Protein 9KFU (pdb70)

Structure (mmCIF, N/CA/C/O backbone):
data_9KFU
#
_entry.id   9KFU
#
_cell.length_a   71.610
_cell.length_b   71.610
_cell.length_c   153.760
_cell.angle_alpha   90.00
_cell.angle_beta   90.00
_cell.angle_gamma   90.00
#
_symmetry.space_group_name_H-M   'P 41 21 2'
#
loop_
_entity.id
_entity.type
_entity.pdbx_description
1 polymer 'Fibroblast growth factor receptor 3'
2 non-polymer (7~{S})-2-azanyl-7-(4-fluorophenyl)-6,7-dihydro-4~{H}-[1,3]thiazolo[4,5-b]pyridin-5-one
3 non-polymer 'SULFATE ION'
4 non-polymer 'COBALT (II) ION'
5 water water
#
loop_
_atom_site.group_PDB
_atom_site.id
_atom_site.type_symbol
_atom_site.label_atom_id
_atom_site.label_alt_id
_atom_site.label_comp_id
_atom_site.label_asym_id
_atom_site.label_entity_id
_atom_site.label_seq_id
_atom_site.pdbx_PDB_ins_code
_atom_site.Cartn_x
_atom_site.Cartn_y
_atom_site.Cartn_z
_atom_site.occupancy
_atom_site.B_iso_or_equiv
_atom_site.auth_seq_id
_atom_site.auth_comp_id
_atom_site.auth_asym_id
_atom_site.auth_atom_id
_atom_site.pdbx_PDB_model_num
ATOM 1 N N . GLY A 1 1 ? 20.237 -2.428 45.789 1.00 58.53 448 GLY A N 1
ATOM 2 C CA . GLY A 1 1 ? 18.998 -1.664 45.560 1.00 58.50 448 GLY A CA 1
ATOM 3 C C . GLY A 1 1 ? 18.787 -0.616 46.652 1.00 56.54 448 GLY A C 1
ATOM 4 O O . GLY A 1 1 ? 19.094 -0.847 47.820 1.00 57.04 448 GLY A O 1
ATOM 5 N N . PRO A 1 2 ? 18.300 0.598 46.318 1.00 49.52 449 PRO A N 1
ATOM 6 C CA . PRO A 1 2 ? 17.775 1.484 47.352 1.00 44.06 449 PRO A CA 1
ATOM 7 C C . PRO A 1 2 ? 16.562 0.841 48.016 1.00 35.29 449 PRO A C 1
ATOM 8 O O . PRO A 1 2 ? 15.824 0.112 47.358 1.00 34.10 449 PRO A O 1
ATOM 12 N N . THR A 1 3 ? 16.368 1.095 49.311 1.00 32.69 450 THR A N 1
ATOM 13 C CA . THR A 1 3 ? 15.212 0.550 50.001 1.00 30.17 450 THR A CA 1
ATOM 14 C C . THR A 1 3 ? 14.668 1.586 50.976 1.00 27.77 450 THR A C 1
ATOM 15 O O . THR A 1 3 ? 15.393 2.377 51.574 1.00 28.41 450 THR A O 1
ATOM 19 N N . LEU A 1 4 ? 13.352 1.568 51.131 1.00 23.54 451 LEU A N 1
ATOM 20 C CA . LEU A 1 4 ? 12.661 2.358 52.140 1.00 24.89 451 LEU A CA 1
ATOM 21 C C . LEU A 1 4 ? 12.893 1.787 53.539 1.00 23.08 451 LEU A C 1
ATOM 22 O O . LEU A 1 4 ? 12.735 2.509 54.504 1.00 24.80 451 LEU A O 1
ATOM 27 N N . ALA A 1 5 ? 13.316 0.536 53.619 1.00 24.42 452 ALA A N 1
ATOM 28 C CA . ALA A 1 5 ? 13.493 -0.105 54.915 1.00 29.31 452 ALA A CA 1
ATOM 29 C C . ALA A 1 5 ? 14.912 0.169 55.384 1.00 30.92 452 ALA A C 1
ATOM 30 O O . ALA A 1 5 ? 15.795 -0.673 55.237 1.00 31.59 452 ALA A O 1
ATOM 32 N N . ASN A 1 6 ? 15.088 1.406 55.828 1.00 32.58 453 ASN A N 1
ATOM 33 C CA . ASN A 1 6 ? 16.310 1.866 56.448 1.00 41.15 453 ASN A CA 1
ATOM 34 C C . ASN A 1 6 ? 15.893 2.677 57.677 1.00 45.54 453 ASN A C 1
ATOM 35 O O . ASN A 1 6 ? 14.795 3.235 57.720 1.00 36.60 453 ASN A O 1
ATOM 40 N N . VAL A 1 7 ? 16.762 2.722 58.688 1.00 45.12 454 VAL A N 1
ATOM 41 C CA . VAL A 1 7 ? 16.491 3.555 59.849 1.00 51.87 454 VAL A CA 1
ATOM 42 C C . VAL A 1 7 ? 17.547 4.652 59.953 1.00 59.01 454 VAL A C 1
ATOM 43 O O . VAL A 1 7 ? 17.512 5.460 60.873 1.00 56.53 454 VAL A O 1
ATOM 47 N N . SER A 1 8 ? 18.490 4.680 59.008 1.00 62.27 455 SER A N 1
ATOM 48 C CA . SER A 1 8 ? 19.439 5.777 58.920 1.00 64.40 455 SER A CA 1
ATOM 49 C C . SER A 1 8 ? 18.940 6.743 57.853 1.00 66.93 455 SER A C 1
ATOM 50 O O . SER A 1 8 ? 18.123 7.613 58.143 1.00 76.10 455 SER A O 1
ATOM 53 N N . GLU A 1 9 ? 19.383 6.544 56.609 1.00 70.77 456 GLU A N 1
ATOM 54 C CA . GLU A 1 9 ? 19.036 7.444 55.522 1.00 74.75 456 GLU A CA 1
ATOM 55 C C . GLU A 1 9 ? 18.888 6.638 54.230 1.00 73.85 456 GLU A C 1
ATOM 56 O O . GLU A 1 9 ? 19.287 5.478 54.156 1.00 67.59 456 GLU A O 1
ATOM 62 N N . LEU A 1 10 ? 18.205 7.247 53.258 1.00 74.12 457 LEU A N 1
ATOM 63 C CA . LEU A 1 10 ? 18.436 7.064 51.833 1.00 72.76 457 LEU A CA 1
ATOM 64 C C . LEU A 1 10 ? 19.766 6.359 51.551 1.00 73.22 457 LEU A C 1
ATOM 65 O O . LEU A 1 10 ? 20.806 6.744 52.083 1.00 75.81 457 LEU A O 1
ATOM 70 N N . GLU A 1 11 ? 19.746 5.372 50.648 1.00 69.34 458 GLU A N 1
ATOM 71 C CA . GLU A 1 11 ? 20.974 4.762 50.165 1.00 66.33 458 GLU A CA 1
ATOM 72 C C . GLU A 1 11 ? 21.029 4.933 48.648 1.00 59.48 458 GLU A C 1
ATOM 73 O O . GLU A 1 11 ? 20.868 3.966 47.904 1.00 57.75 458 GLU A O 1
ATOM 79 N N . LEU A 1 12 ? 21.217 6.190 48.213 1.00 49.57 459 LEU A N 1
ATOM 80 C CA . LEU A 1 12 ? 21.398 6.511 46.808 1.00 43.44 459 LEU A CA 1
ATOM 81 C C . LEU A 1 12 ? 22.769 7.150 46.642 1.00 41.18 459 LEU A C 1
ATOM 82 O O . LEU A 1 12 ? 23.083 8.113 47.340 1.00 34.30 459 LEU A O 1
ATOM 87 N N . PRO A 1 13 ? 23.612 6.627 45.727 1.00 42.52 460 PRO A N 1
ATOM 88 C CA . PRO A 1 13 ? 24.898 7.246 45.449 1.00 44.04 460 PRO A CA 1
ATOM 89 C C . PRO A 1 13 ? 24.729 8.705 45.068 1.00 39.77 460 PRO A C 1
ATOM 90 O O . PRO A 1 13 ? 23.785 9.046 44.372 1.00 36.29 460 PRO A O 1
ATOM 94 N N . ALA A 1 14 ? 25.649 9.556 45.529 1.00 40.53 461 ALA A N 1
ATOM 95 C CA . ALA A 1 14 ? 25.626 10.955 45.167 1.00 38.36 461 ALA A CA 1
ATOM 96 C C . ALA A 1 14 ? 25.853 11.058 43.661 1.00 36.75 461 ALA A C 1
ATOM 97 O O . ALA A 1 14 ? 26.490 10.189 43.078 1.00 32.34 461 ALA A O 1
ATOM 99 N N . ASP A 1 15 ? 25.235 12.062 43.032 1.00 28.73 462 ASP A N 1
ATOM 100 C CA . ASP A 1 15 ? 25.489 12.403 41.641 1.00 30.56 462 ASP A CA 1
ATOM 101 C C . ASP A 1 15 ? 25.421 13.916 41.517 1.00 30.84 462 ASP A C 1
ATOM 102 O O . ASP A 1 15 ? 24.385 14.503 41.187 1.00 27.23 462 ASP A O 1
ATOM 107 N N . PRO A 1 16 ? 26.527 14.608 41.888 1.00 33.61 463 PRO A N 1
ATOM 108 C CA . PRO A 1 16 ? 26.511 16.046 42.090 1.00 33.16 463 PRO A CA 1
ATOM 109 C C . PRO A 1 16 ? 26.012 16.854 40.904 1.00 28.15 463 PRO A C 1
ATOM 110 O O . PRO A 1 16 ? 25.333 17.871 41.054 1.00 30.73 463 PRO A O 1
ATOM 114 N N . LYS A 1 17 ? 26.307 16.366 39.708 1.00 27.68 464 LYS A N 1
ATOM 115 C CA . LYS A 1 17 ? 25.970 17.127 38.527 1.00 31.86 464 LYS A CA 1
ATOM 116 C C . LYS A 1 17 ? 24.458 17.185 38.297 1.00 26.62 464 LYS A C 1
ATOM 117 O O . LYS A 1 17 ? 24.010 18.129 37.658 1.00 26.85 464 LYS A O 1
ATOM 123 N N . TRP A 1 18 ? 23.679 16.242 38.873 1.00 25.78 465 TRP A N 1
ATOM 124 C CA . TRP A 1 18 ? 22.220 16.303 38.786 1.00 22.96 465 TRP A CA 1
ATOM 125 C C . TRP A 1 18 ? 21.520 16.810 40.052 1.00 24.01 465 TRP A C 1
ATOM 126 O O . TRP A 1 18 ? 20.339 17.160 40.010 1.00 23.28 465 TRP A O 1
ATOM 137 N N . GLU A 1 19 ? 22.245 16.981 41.163 1.00 23.07 466 GLU A N 1
ATOM 138 C CA . GLU A 1 19 ? 21.622 17.300 42.435 1.00 21.55 466 GLU A CA 1
ATOM 139 C C . GLU A 1 19 ? 21.202 18.766 42.514 1.00 22.94 466 GLU A C 1
ATOM 140 O O . GLU A 1 19 ? 21.948 19.678 42.142 1.00 24.80 466 GLU A O 1
ATOM 146 N N . LEU A 1 20 ? 20.004 18.997 43.022 1.00 22.18 467 LEU A N 1
ATOM 147 C CA . LEU A 1 20 ? 19.549 20.335 43.326 1.00 23.71 467 LEU A CA 1
ATOM 148 C C . LEU A 1 20 ? 19.351 20.399 44.837 1.00 23.32 467 LEU A C 1
ATOM 149 O O . LEU A 1 20 ? 18.728 19.513 45.429 1.00 21.88 467 LEU A O 1
ATOM 154 N N . SER A 1 21 ? 19.834 21.482 45.451 1.00 23.28 468 SER A N 1
ATOM 155 C CA . SER A 1 21 ? 19.644 21.604 46.886 1.00 25.06 468 SER A CA 1
ATOM 156 C C . SER A 1 21 ? 18.189 21.948 47.187 1.00 23.05 468 SER A C 1
ATOM 157 O O . SER A 1 21 ? 17.469 22.621 46.429 1.00 25.13 468 SER A O 1
ATOM 160 N N . ARG A 1 22 ? 17.705 21.490 48.348 1.00 25.19 469 ARG A N 1
ATOM 161 C CA . ARG A 1 22 ? 16.284 21.559 48.651 1.00 24.03 469 ARG A CA 1
ATOM 162 C C . ARG A 1 22 ? 15.750 22.973 48.810 1.00 23.79 469 ARG A C 1
ATOM 163 O O . ARG A 1 22 ? 14.575 23.209 48.527 1.00 24.02 469 ARG A O 1
ATOM 171 N N . ALA A 1 23 ? 16.583 23.938 49.244 1.00 25.76 470 ALA A N 1
ATOM 172 C CA . ALA A 1 23 ? 16.116 25.305 49.391 1.00 24.43 470 ALA A CA 1
ATOM 173 C C . ALA A 1 23 ? 15.804 25.922 48.030 1.00 21.59 470 ALA A C 1
ATOM 174 O O . ALA A 1 23 ? 15.056 26.886 47.964 1.00 21.87 470 ALA A O 1
ATOM 176 N N . ARG A 1 24 ? 16.373 25.363 46.959 1.00 20.63 471 ARG A N 1
ATOM 177 C CA . ARG A 1 24 ? 16.159 25.868 45.596 1.00 19.84 471 ARG A CA 1
ATOM 178 C C . ARG A 1 24 ? 14.919 25.233 44.935 1.00 23.81 471 ARG A C 1
ATOM 179 O O . ARG A 1 24 ? 14.706 25.438 43.745 1.00 22.78 471 ARG A O 1
ATOM 187 N N . LEU A 1 25 ? 14.083 24.528 45.703 1.00 22.79 472 LEU A N 1
ATOM 188 C CA . LEU A 1 25 ? 12.842 23.945 45.204 1.00 21.55 472 LEU A CA 1
ATOM 189 C C . LEU A 1 25 ? 11.707 24.246 46.166 1.00 24.30 472 LEU A C 1
ATOM 190 O O . LEU A 1 25 ? 11.810 23.983 47.362 1.00 27.17 472 LEU A O 1
ATOM 195 N N . THR A 1 26 ? 10.618 24.782 45.634 1.00 24.94 473 THR A N 1
ATOM 196 C CA . THR A 1 26 ? 9.397 25.012 46.378 1.00 24.98 473 THR A CA 1
ATOM 197 C C . THR A 1 26 ? 8.273 24.239 45.674 1.00 26.09 473 THR A C 1
ATOM 198 O O . THR A 1 26 ? 7.935 24.566 44.533 1.00 26.22 473 THR A O 1
ATOM 202 N N . LEU A 1 27 ? 7.731 23.247 46.381 1.00 25.39 474 LEU A N 1
ATOM 203 C CA . LEU A 1 27 ? 6.651 22.397 45.890 1.00 26.65 474 LEU A CA 1
ATOM 204 C C . LEU A 1 27 ? 5.355 23.199 45.824 1.00 33.40 474 LEU A C 1
ATOM 205 O O . LEU A 1 27 ? 5.094 24.068 46.658 1.00 30.20 474 LEU A O 1
ATOM 210 N N . GLY A 1 28 ? 4.548 22.892 44.805 1.00 30.05 475 GLY A N 1
ATOM 211 C CA . GLY A 1 28 ? 3.290 23.579 44.577 1.00 29.61 475 GLY A CA 1
ATOM 212 C C . GLY A 1 28 ? 2.138 22.596 44.398 1.00 30.41 475 GLY A C 1
ATOM 213 O O . GLY A 1 28 ? 2.059 21.588 45.095 1.00 31.43 475 GLY A O 1
ATOM 214 N N . LYS A 1 29 ? 1.242 22.887 43.449 1.00 31.89 476 LYS A N 1
ATOM 215 C CA . LYS A 1 29 ? -0.027 22.185 43.416 1.00 34.48 476 LYS A CA 1
ATOM 216 C C . LYS A 1 29 ? 0.170 20.809 42.777 1.00 32.72 476 LYS A C 1
ATOM 217 O O . LYS A 1 29 ? 0.946 20.667 41.824 1.00 27.05 476 LYS A O 1
ATOM 223 N N . PRO A 1 30 ? -0.520 19.776 43.315 1.00 34.65 477 PRO A N 1
ATOM 224 C CA . PRO A 1 30 ? -0.542 18.446 42.719 1.00 34.63 477 PRO A CA 1
ATOM 225 C C . PRO A 1 30 ? -1.024 18.447 41.270 1.00 33.86 477 PRO A C 1
ATOM 226 O O . PRO A 1 30 ? -1.903 19.204 40.891 1.00 31.57 477 PRO A O 1
ATOM 230 N N . LEU A 1 31 ? -0.402 17.618 40.450 1.00 29.12 478 LEU A N 1
ATOM 231 C CA . LEU A 1 31 ? -0.792 17.448 39.064 1.00 30.88 478 LEU A CA 1
ATOM 232 C C . LEU A 1 31 ? -1.500 16.111 38.849 1.00 33.97 478 LEU A C 1
ATOM 233 O O . LEU A 1 31 ? -2.233 15.977 37.880 1.00 37.70 478 LEU A O 1
ATOM 238 N N . GLY A 1 32 ? -1.316 15.134 39.733 1.00 33.92 479 GLY A N 1
ATOM 239 C CA . GLY A 1 32 ? -1.922 13.820 39.531 1.00 37.06 479 GLY A CA 1
ATOM 240 C C . GLY A 1 32 ? -0.962 12.697 39.923 1.00 36.41 479 GLY A C 1
ATOM 241 O O . GLY A 1 32 ? 0.163 12.956 40.365 1.00 28.55 479 GLY A O 1
ATOM 242 N N . GLU A 1 33 ? -1.445 11.455 39.853 1.00 35.86 480 GLU A N 1
ATOM 243 C CA . GLU A 1 33 ? -0.630 10.311 40.230 1.00 38.35 480 GLU A CA 1
ATOM 244 C C . GLU A 1 33 ? -0.624 9.318 39.077 1.00 35.84 480 GLU A C 1
ATOM 245 O O . GLU A 1 33 ? -1.537 9.300 38.245 1.00 34.06 480 GLU A O 1
ATOM 251 N N . GLY A 1 34 ? 0.485 8.584 38.991 1.00 33.93 481 GLY A N 1
ATOM 252 C CA . GLY A 1 34 ? 0.645 7.458 38.093 1.00 36.07 481 GLY A CA 1
ATOM 253 C C . GLY A 1 34 ? 0.876 6.176 38.883 1.00 36.37 481 GLY A C 1
ATOM 254 O O . GLY A 1 34 ? 0.656 6.130 40.106 1.00 32.05 481 GLY A O 1
ATOM 255 N N . ALA A 1 35 ? 1.374 5.172 38.160 1.00 33.61 482 ALA A N 1
ATOM 256 C CA . ALA A 1 35 ? 1.530 3.814 38.660 1.00 40.13 482 ALA A CA 1
ATOM 257 C C . ALA A 1 35 ? 2.499 3.749 39.840 1.00 37.54 482 ALA A C 1
ATOM 258 O O . ALA A 1 35 ? 2.260 3.003 40.791 1.00 38.52 482 ALA A O 1
ATOM 260 N N . PHE A 1 36 ? 3.627 4.473 39.763 1.00 28.85 483 PHE A N 1
ATOM 261 C CA . PHE A 1 36 ? 4.637 4.297 40.791 1.00 27.21 483 PHE A CA 1
ATOM 262 C C . PHE A 1 36 ? 5.048 5.628 41.417 1.00 24.92 483 PHE A C 1
ATOM 263 O O . PHE A 1 36 ? 6.008 5.632 42.165 1.00 26.14 483 PHE A O 1
ATOM 271 N N . GLY A 1 37 ? 4.271 6.711 41.205 1.00 25.77 484 GLY A N 1
ATOM 272 C CA . GLY A 1 37 ? 4.624 8.018 41.726 1.00 25.01 484 GLY A CA 1
ATOM 273 C C . GLY A 1 37 ? 3.510 9.031 41.510 1.00 25.71 484 GLY A C 1
ATOM 274 O O . GLY A 1 37 ? 2.531 8.748 40.835 1.00 29.43 484 GLY A O 1
ATOM 275 N N . GLN A 1 38 ? 3.653 10.187 42.160 1.00 23.06 485 GLN A N 1
ATOM 276 C CA . GLN A 1 38 ? 2.766 11.314 42.006 1.00 24.04 485 GLN A CA 1
ATOM 277 C C . GLN A 1 38 ? 3.599 12.465 41.439 1.00 25.86 485 GLN A C 1
ATOM 278 O O . GLN A 1 38 ? 4.826 12.473 41.561 1.00 23.67 485 GLN A O 1
ATOM 284 N N . VAL A 1 39 ? 2.919 13.416 40.811 1.00 23.06 486 VAL A N 1
ATOM 285 C CA . VAL A 1 39 ? 3.586 14.540 40.197 1.00 22.80 486 VAL A CA 1
ATOM 286 C C . VAL A 1 39 ? 2.984 15.814 40.771 1.00 23.50 486 VAL A C 1
ATOM 287 O O . VAL A 1 39 ? 1.757 15.952 40.850 1.00 24.26 486 VAL A O 1
ATOM 291 N N . VAL A 1 40 ? 3.863 16.762 41.125 1.00 23.08 487 VAL A N 1
ATOM 292 C CA . VAL A 1 40 ? 3.450 18.053 41.641 1.00 25.47 487 VAL A CA 1
ATOM 293 C C . VAL A 1 40 ? 4.163 19.156 40.862 1.00 24.43 487 VAL A C 1
ATOM 294 O O . VAL A 1 40 ? 5.305 19.016 40.436 1.00 24.16 487 VAL A O 1
ATOM 298 N N . MET A 1 41 ? 3.472 20.270 40.630 1.00 24.33 488 MET A N 1
ATOM 299 C CA . MET A 1 41 ? 4.142 21.443 40.109 1.00 24.63 488 MET A CA 1
ATOM 300 C C . MET A 1 41 ? 5.088 21.978 41.184 1.00 21.96 488 MET A C 1
ATOM 301 O O . MET A 1 41 ? 4.835 21.819 42.372 1.00 23.67 488 MET A O 1
ATOM 306 N N . ALA A 1 42 ? 6.170 22.617 40.747 1.00 21.95 489 ALA A N 1
ATOM 307 C CA . ALA A 1 42 ? 7.111 23.246 41.681 1.00 23.22 489 ALA A CA 1
ATOM 308 C C . ALA A 1 42 ? 7.832 24.370 40.966 1.00 26.39 489 ALA A C 1
ATOM 309 O O . ALA A 1 42 ? 7.867 24.423 39.746 1.00 24.70 489 ALA A O 1
ATOM 311 N N . GLU A 1 43 ? 8.482 25.221 41.748 1.00 24.84 490 GLU A N 1
ATOM 312 C CA . GLU A 1 43 ? 9.411 26.196 41.213 1.00 25.99 490 GLU A CA 1
ATOM 313 C C . GLU A 1 43 ? 10.816 25.834 41.666 1.00 24.84 490 GLU A C 1
ATOM 314 O O . GLU A 1 43 ? 11.022 25.587 42.852 1.00 22.31 490 GLU A O 1
ATOM 320 N N . ALA A 1 44 ? 11.747 25.851 40.720 1.00 24.64 491 ALA A N 1
ATOM 321 C CA . ALA A 1 44 ? 13.142 25.518 40.943 1.00 25.29 491 ALA A CA 1
ATOM 322 C C . ALA A 1 44 ? 14.004 26.722 40.585 1.00 26.93 491 ALA A C 1
ATOM 323 O O . ALA A 1 44 ? 13.750 27.425 39.612 1.00 27.31 491 ALA A O 1
ATOM 325 N N . ILE A 1 45 ? 15.046 26.964 41.390 1.00 26.62 492 ILE A N 1
ATOM 326 C CA . ILE A 1 45 ? 15.926 28.098 41.171 1.00 26.64 492 ILE A CA 1
ATOM 327 C C . ILE A 1 45 ? 17.183 27.644 40.452 1.00 27.36 492 ILE A C 1
ATOM 328 O O . ILE A 1 45 ? 17.884 26.766 40.920 1.00 25.77 492 ILE A O 1
ATOM 333 N N . GLY A 1 46 ? 17.493 28.323 39.336 1.00 36.14 493 GLY A N 1
ATOM 334 C CA . GLY A 1 46 ? 18.797 28.255 38.688 1.00 42.54 493 GLY A CA 1
ATOM 335 C C . GLY A 1 4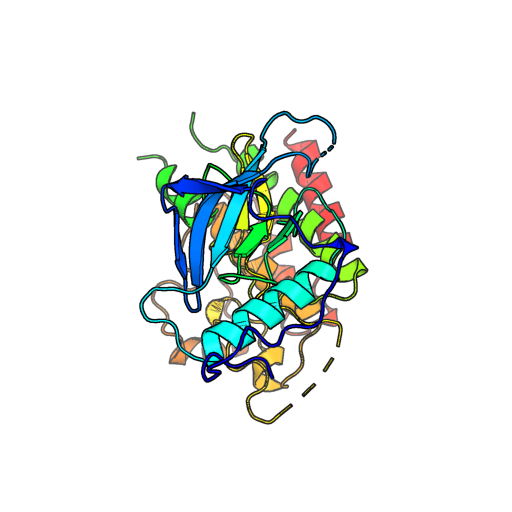6 ? 19.056 26.907 38.020 1.00 53.32 493 GLY A C 1
ATOM 336 O O . GLY A 1 46 ? 20.101 26.304 38.237 1.00 57.59 493 GLY A O 1
ATOM 337 N N . ILE A 1 47 ? 18.105 26.411 37.224 1.00 57.31 494 ILE A N 1
ATOM 338 C CA . ILE A 1 47 ? 18.243 25.062 36.694 1.00 65.78 494 ILE A CA 1
ATOM 339 C C . ILE A 1 47 ? 17.804 25.041 35.228 1.00 68.96 494 ILE A C 1
ATOM 340 O O . ILE A 1 47 ? 17.396 24.002 34.714 1.00 80.09 494 ILE A O 1
ATOM 345 N N . ASP A 1 48 ? 17.948 26.186 34.541 1.00 75.94 495 ASP A N 1
ATOM 346 C CA . ASP A 1 48 ? 17.589 26.299 33.133 1.00 76.22 495 ASP A CA 1
ATOM 347 C C . ASP A 1 48 ? 18.207 27.565 32.510 1.00 81.87 495 ASP A C 1
ATOM 348 O O . ASP A 1 48 ? 19.353 27.912 32.866 1.00 76.61 495 ASP A O 1
ATOM 353 N N . ARG A 1 51 ? 20.051 30.287 33.094 1.00 76.69 498 ARG A N 1
ATOM 354 C CA . ARG A 1 51 ? 20.873 30.469 34.324 1.00 78.96 498 ARG A CA 1
ATOM 355 C C . ARG A 1 51 ? 20.699 31.904 34.813 1.00 81.32 498 ARG A C 1
ATOM 356 O O . ARG A 1 51 ? 21.491 32.794 34.494 1.00 69.59 498 ARG A O 1
ATOM 358 N N . ALA A 1 52 ? 19.613 32.087 35.571 1.00 79.86 499 ALA A N 1
ATOM 359 C CA . ALA A 1 52 ? 19.309 33.311 36.285 1.00 73.01 499 ALA A CA 1
ATOM 360 C C . ALA A 1 52 ? 18.355 32.945 37.420 1.00 74.81 499 ALA A C 1
ATOM 361 O O . ALA A 1 52 ? 17.424 32.174 37.204 1.00 83.46 499 ALA A O 1
ATOM 363 N N . ALA A 1 53 ? 18.580 33.524 38.610 1.00 67.02 500 ALA A N 1
ATOM 364 C CA . ALA A 1 53 ? 17.898 33.160 39.847 1.00 61.58 500 ALA A CA 1
ATOM 365 C C . ALA A 1 53 ? 16.371 33.259 39.751 1.00 63.90 500 ALA A C 1
ATOM 366 O O . ALA A 1 53 ? 15.675 33.136 40.773 1.00 46.44 500 ALA A O 1
ATOM 368 N N . LYS A 1 54 ? 15.856 33.528 38.543 1.00 60.49 501 LYS A N 1
ATOM 369 C CA . LYS A 1 54 ? 14.425 33.530 38.290 1.00 63.20 501 LYS A CA 1
ATOM 370 C C . LYS A 1 54 ? 13.910 32.104 38.451 1.00 55.56 501 LYS A C 1
ATOM 371 O O . LYS A 1 54 ? 14.467 31.183 37.856 1.00 55.64 501 LYS A O 1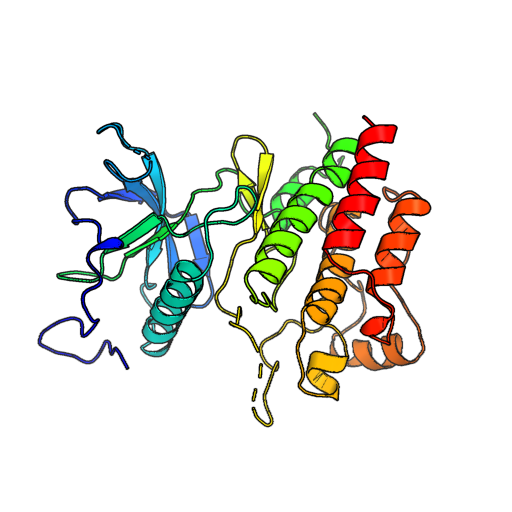
ATOM 377 N N . PRO A 1 55 ? 12.835 31.871 39.237 1.00 48.27 502 PRO A N 1
ATOM 378 C CA . PRO A 1 55 ? 12.326 30.522 39.405 1.00 45.87 502 PRO A CA 1
ATOM 379 C C . PRO A 1 55 ? 11.651 30.033 38.129 1.00 49.38 502 PRO A C 1
ATOM 380 O O . PRO A 1 55 ? 10.963 30.813 37.465 1.00 44.30 502 PRO A O 1
ATOM 384 N N . VAL A 1 56 ? 11.897 28.759 37.794 1.00 42.85 503 VAL A N 1
ATOM 385 C CA . VAL A 1 56 ? 11.294 28.118 36.632 1.00 36.73 503 VAL A CA 1
ATOM 386 C C . VAL A 1 56 ? 10.278 27.093 37.135 1.00 33.76 503 VAL A C 1
ATOM 387 O O . VAL A 1 56 ? 10.561 26.364 38.087 1.00 27.52 503 VAL A O 1
ATOM 391 N N . THR A 1 57 ? 9.090 27.044 36.508 1.00 28.87 504 THR A N 1
ATOM 392 C CA . THR A 1 57 ? 8.122 26.023 36.855 1.00 29.78 504 THR A CA 1
ATOM 393 C C . THR A 1 57 ? 8.592 24.690 36.266 1.00 26.76 504 THR A C 1
ATOM 394 O O . THR A 1 57 ? 8.921 24.586 35.062 1.00 26.81 504 THR A O 1
ATOM 398 N N . VAL A 1 58 ? 8.600 23.673 37.137 1.00 24.20 505 VAL A N 1
ATOM 399 C CA . VAL A 1 58 ? 8.990 22.315 36.776 1.00 22.12 505 VAL A CA 1
ATOM 400 C C . VAL A 1 58 ? 7.907 21.357 37.262 1.00 21.40 505 VAL A C 1
ATOM 401 O O . VAL A 1 58 ? 7.029 21.763 38.024 1.00 23.78 505 VAL A O 1
ATOM 405 N N . ALA A 1 59 ? 8.023 20.082 36.846 1.00 19.95 506 ALA A N 1
ATOM 406 C CA . ALA A 1 59 ? 7.213 18.994 37.367 1.00 20.06 506 ALA A CA 1
ATOM 407 C C . ALA A 1 59 ? 8.099 18.130 38.273 1.00 17.60 506 ALA A C 1
ATOM 408 O O . ALA A 1 59 ? 9.219 17.794 37.912 1.00 21.47 506 ALA A O 1
ATOM 410 N N . VAL A 1 60 ? 7.602 17.784 39.448 1.00 19.45 507 VAL A N 1
ATOM 411 C CA . VAL A 1 60 ? 8.358 16.967 40.378 1.00 20.61 507 VAL A CA 1
ATOM 412 C C . VAL A 1 60 ? 7.659 15.636 40.507 1.00 19.53 507 VAL A C 1
ATOM 413 O O . VAL A 1 60 ? 6.501 15.602 40.918 1.00 22.25 507 VAL A O 1
ATOM 417 N N . LYS A 1 61 ? 8.377 14.559 40.166 1.00 20.61 508 LYS A N 1
ATOM 418 C CA . LYS A 1 61 ? 7.876 13.231 40.443 1.00 21.92 508 LYS A CA 1
ATOM 419 C C . LYS A 1 61 ? 8.455 12.759 41.769 1.00 20.86 508 LYS A C 1
ATOM 420 O O . LYS A 1 61 ? 9.650 12.930 42.024 1.00 19.42 508 LYS A O 1
ATOM 426 N N . MET A 1 62 ? 7.589 12.184 42.592 1.00 18.79 509 MET A N 1
ATOM 427 C CA . MET A 1 62 ? 7.961 11.735 43.923 1.00 18.87 509 MET A CA 1
ATOM 428 C C . MET A 1 62 ? 7.120 10.506 44.257 1.00 19.99 509 MET A C 1
ATOM 429 O O . MET A 1 62 ? 6.198 10.218 43.515 1.00 20.89 509 MET A O 1
ATOM 434 N N . LEU A 1 63 ? 7.450 9.806 45.347 1.00 17.89 510 LEU A N 1
ATOM 435 C CA . LEU A 1 63 ? 6.659 8.652 45.761 1.00 19.43 510 LEU A CA 1
ATOM 436 C C . LEU A 1 63 ? 5.284 9.099 46.250 1.00 21.10 510 LEU A C 1
ATOM 437 O O . LEU A 1 63 ? 5.117 10.218 46.734 1.00 20.71 510 LEU A O 1
ATOM 442 N N . LYS A 1 64 ? 4.287 8.210 46.076 1.00 22.41 511 LYS A N 1
ATOM 443 C CA . LYS A 1 64 ? 2.928 8.415 46.551 1.00 21.96 511 LYS A CA 1
ATOM 444 C C . LYS A 1 64 ? 2.847 8.114 48.041 1.00 21.45 511 LYS A C 1
ATOM 445 O O . LYS A 1 64 ? 3.721 7.461 48.614 1.00 20.67 511 LYS A O 1
ATOM 451 N N . ASP A 1 65 ? 1.731 8.527 48.635 1.00 23.28 512 ASP A N 1
ATOM 452 C CA . ASP A 1 65 ? 1.473 8.212 50.031 1.00 25.91 512 ASP A CA 1
ATOM 453 C C . ASP A 1 65 ? 1.371 6.699 50.233 1.00 25.45 512 ASP A C 1
ATOM 454 O O . ASP A 1 65 ? 1.781 6.226 51.289 1.00 23.98 512 ASP A O 1
ATOM 459 N N . ASP A 1 66 ? 0.857 5.960 49.240 1.00 20.42 513 ASP A N 1
ATOM 460 C CA . ASP A 1 66 ? 0.725 4.513 49.311 1.00 21.34 513 ASP A CA 1
ATOM 461 C C . ASP A 1 66 ? 1.879 3.852 48.534 1.00 19.56 513 ASP A C 1
ATOM 462 O O . ASP A 1 66 ? 1.756 2.736 48.037 1.00 17.99 513 ASP A O 1
ATOM 467 N N . ALA A 1 67 ? 3.051 4.502 48.510 1.00 18.10 514 ALA A N 1
ATOM 468 C CA . ALA A 1 67 ? 4.214 3.898 47.860 1.00 16.80 514 ALA A CA 1
ATOM 469 C C . ALA A 1 67 ? 4.617 2.537 48.435 1.00 18.01 514 ALA A C 1
ATOM 470 O O . ALA A 1 67 ? 4.577 2.296 49.653 1.00 18.68 514 ALA A O 1
ATOM 472 N N . THR A 1 68 ? 5.206 1.736 47.547 1.00 18.10 515 THR A N 1
ATOM 473 C CA . THR A 1 68 ? 5.827 0.457 47.809 1.00 19.30 515 THR A CA 1
ATOM 474 C C . THR A 1 68 ? 7.332 0.613 47.674 1.00 18.72 515 THR A C 1
ATOM 475 O O . THR A 1 68 ? 7.836 1.582 47.094 1.00 19.00 515 THR A O 1
ATOM 479 N N . ASP A 1 69 ? 8.064 -0.403 48.137 1.00 21.75 516 ASP A N 1
ATOM 480 C CA . ASP A 1 69 ? 9.502 -0.387 47.975 1.00 20.54 516 ASP A CA 1
ATOM 481 C C . ASP A 1 69 ? 9.894 -0.470 46.490 1.00 20.00 516 ASP A C 1
ATOM 482 O O . ASP A 1 69 ? 10.838 0.193 46.058 1.00 20.19 516 ASP A O 1
ATOM 487 N N . LYS A 1 70 ? 9.126 -1.223 45.707 1.00 18.71 517 LYS A N 1
ATOM 488 C CA . LYS A 1 70 ? 9.356 -1.339 44.282 1.00 19.74 517 LYS A CA 1
ATOM 489 C C . LYS A 1 70 ? 9.166 0.008 43.592 1.00 20.25 517 LYS A C 1
ATOM 490 O O . LYS A 1 70 ? 9.861 0.301 42.604 1.00 20.95 517 LYS A O 1
ATOM 496 N N . ASP A 1 71 ? 8.206 0.821 44.063 1.00 18.84 518 ASP A N 1
ATOM 497 C CA . ASP A 1 71 ? 8.000 2.131 43.479 1.00 18.56 518 ASP A CA 1
ATOM 498 C C . ASP A 1 71 ? 9.274 2.972 43.605 1.00 18.82 518 ASP A C 1
ATOM 499 O O . ASP A 1 71 ? 9.601 3.741 42.718 1.00 17.91 518 ASP A O 1
ATOM 504 N N . LEU A 1 72 ? 10.001 2.892 44.734 1.00 17.72 519 LEU A N 1
ATOM 505 C CA . LEU A 1 72 ? 11.296 3.558 44.870 1.00 17.37 519 LEU A CA 1
ATOM 506 C C . LEU A 1 72 ? 12.296 3.129 43.811 1.00 19.04 519 LEU A C 1
ATOM 507 O O . LEU A 1 72 ? 12.908 3.965 43.155 1.00 19.68 519 LEU A O 1
ATOM 512 N N . SER A 1 73 ? 12.451 1.819 43.656 1.00 20.82 520 SER A N 1
ATOM 513 C CA . SER A 1 73 ? 13.334 1.232 42.666 1.00 21.58 520 SER A CA 1
ATOM 514 C C . SER A 1 73 ? 12.929 1.732 41.290 1.00 20.14 520 SER A C 1
ATOM 515 O O . SER A 1 73 ? 13.793 2.085 40.484 1.00 19.30 520 SER A O 1
ATOM 518 N N . ASP A 1 74 ? 11.620 1.747 41.042 1.00 19.29 521 ASP A N 1
ATOM 519 C CA . ASP A 1 74 ? 11.137 2.128 39.716 1.00 19.80 521 ASP A CA 1
ATOM 520 C C . ASP A 1 74 ? 11.433 3.598 39.418 1.00 18.12 521 ASP A C 1
ATOM 521 O O . ASP A 1 74 ? 11.754 3.939 38.268 1.00 17.49 521 ASP A O 1
ATOM 526 N N . LEU A 1 75 ? 11.203 4.470 40.401 1.00 16.69 522 LEU A N 1
ATOM 527 C CA . LEU A 1 75 ? 11.415 5.893 40.221 1.00 17.54 522 LEU A CA 1
ATOM 528 C C . LEU A 1 75 ? 12.897 6.187 40.014 1.00 17.48 522 LEU A C 1
ATOM 529 O O . LEU A 1 75 ? 13.251 6.967 39.149 1.00 18.99 522 LEU A O 1
ATOM 534 N N . VAL A 1 76 ? 13.775 5.565 40.811 1.00 18.63 523 VAL A N 1
ATOM 535 C CA . VAL A 1 76 ? 15.222 5.686 40.615 1.00 18.53 523 VAL A CA 1
ATOM 536 C C . VAL A 1 76 ? 15.635 5.225 39.215 1.00 18.34 523 VAL A C 1
ATOM 537 O O . VAL A 1 76 ? 16.381 5.943 38.541 1.00 18.21 523 VAL A O 1
ATOM 541 N N . SER A 1 77 ? 15.119 4.076 38.777 1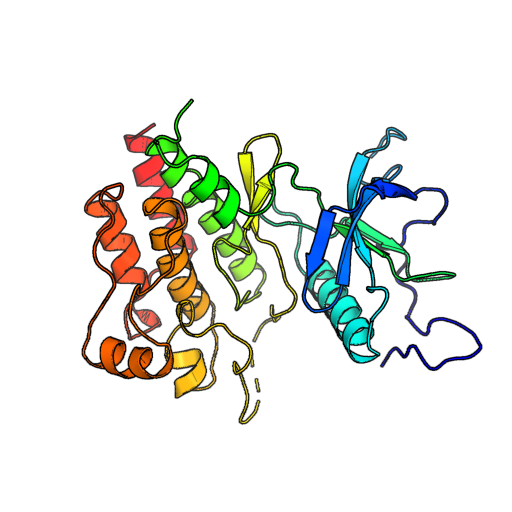.00 19.34 524 SER A N 1
ATOM 542 C CA . SER A 1 77 ? 15.443 3.548 37.447 1.00 20.89 524 SER A CA 1
ATOM 543 C C . SER A 1 77 ? 15.002 4.495 36.326 1.00 19.54 524 SER A C 1
ATOM 544 O O . SER A 1 77 ? 15.741 4.725 35.360 1.00 17.86 524 SER A O 1
ATOM 547 N N . GLU A 1 78 ? 13.826 5.117 36.480 1.00 17.61 525 GLU A N 1
ATOM 548 C CA . GLU A 1 78 ? 13.319 6.073 35.519 1.00 18.10 525 GLU A CA 1
ATOM 549 C C . GLU A 1 78 ? 14.252 7.278 35.446 1.00 18.63 525 GLU A C 1
ATOM 550 O O . GLU A 1 78 ? 14.620 7.744 34.380 1.00 18.14 525 GLU A O 1
ATOM 556 N N . MET A 1 79 ? 14.602 7.795 36.613 1.00 17.51 526 MET A N 1
ATOM 557 C CA . MET A 1 79 ? 15.559 8.888 36.695 1.00 17.83 526 MET A CA 1
ATOM 558 C C . MET A 1 79 ? 16.877 8.537 35.992 1.00 18.98 526 MET A C 1
ATOM 559 O O . MET A 1 79 ? 17.378 9.319 35.173 1.00 20.41 526 MET A O 1
ATOM 564 N N . GLU A 1 80 ? 17.415 7.340 36.252 1.00 19.36 527 GLU A N 1
ATOM 565 C CA . GLU A 1 80 ? 18.690 6.944 35.660 1.00 21.08 527 GLU A CA 1
ATOM 566 C C . GLU A 1 80 ? 18.584 6.821 34.136 1.00 21.78 527 GLU A C 1
ATOM 567 O O . GLU A 1 80 ? 19.509 7.191 33.431 1.00 21.71 527 GLU A O 1
ATOM 573 N N . MET A 1 81 ? 17.439 6.390 33.626 1.00 20.60 528 MET A N 1
ATOM 574 C CA . MET A 1 81 ? 17.247 6.334 32.181 1.00 20.66 528 MET A CA 1
ATOM 575 C C . MET A 1 81 ? 17.270 7.752 31.614 1.00 19.56 528 MET A C 1
ATOM 576 O O . MET A 1 81 ? 17.872 8.009 30.574 1.00 20.18 528 MET A O 1
ATOM 581 N N . MET A 1 82 ? 16.553 8.672 32.259 1.00 18.41 529 MET A N 1
ATOM 582 C CA . MET A 1 82 ? 16.419 10.019 31.766 1.00 17.52 529 MET A CA 1
ATOM 583 C C . MET A 1 82 ? 17.774 10.734 31.824 1.00 19.71 529 MET A C 1
ATOM 584 O O . MET A 1 82 ? 18.031 11.570 30.973 1.00 20.78 529 MET A O 1
ATOM 589 N N . LYS A 1 83 ? 18.652 10.354 32.755 1.00 19.98 530 LYS A N 1
ATOM 590 C CA . LYS A 1 83 ? 19.980 10.973 32.767 1.00 23.05 530 LYS A CA 1
ATOM 591 C C . LYS A 1 83 ? 20.724 10.676 31.469 1.00 23.10 530 LYS A C 1
ATOM 592 O O . LYS A 1 83 ? 21.612 11.450 31.075 1.00 26.72 530 LYS A O 1
ATOM 598 N N . MET A 1 84 ? 20.424 9.529 30.865 1.00 24.54 531 MET A N 1
ATOM 599 C CA . MET A 1 84 ? 21.157 9.025 29.709 1.00 27.81 531 MET A CA 1
ATOM 600 C C . MET A 1 84 ? 20.610 9.586 28.401 1.00 29.56 531 MET A C 1
ATOM 601 O O . MET A 1 84 ? 21.259 9.418 27.380 1.00 30.74 531 MET A O 1
ATOM 606 N N . ILE A 1 85 ? 19.451 10.250 28.436 1.00 27.46 532 ILE A N 1
ATOM 607 C CA . ILE A 1 85 ? 18.824 10.850 27.261 1.00 32.34 532 ILE A CA 1
ATOM 608 C C . ILE A 1 85 ? 19.136 12.343 27.184 1.00 34.45 532 ILE A C 1
ATOM 609 O O . ILE A 1 85 ? 18.736 13.150 28.027 1.00 32.91 532 ILE A O 1
ATOM 614 N N . GLY A 1 86 ? 19.785 12.762 26.110 1.00 29.52 533 GLY A N 1
ATOM 615 C CA . GLY A 1 86 ? 20.203 14.149 26.047 1.00 28.65 533 GLY A CA 1
ATOM 616 C C . GLY A 1 86 ? 19.015 15.064 25.782 1.00 30.24 533 GLY A C 1
ATOM 617 O O . GLY A 1 86 ? 17.897 14.610 25.504 1.00 32.33 533 GLY A O 1
ATOM 618 N N . LYS A 1 87 ? 19.294 16.354 25.841 1.00 29.32 534 LYS A N 1
ATOM 619 C CA . LYS A 1 87 ? 18.285 17.386 25.695 1.00 32.56 534 LYS A CA 1
ATOM 620 C C . LYS A 1 87 ? 17.721 17.392 24.272 1.00 28.60 534 LYS A C 1
ATOM 621 O O . LYS A 1 87 ? 18.449 17.240 23.300 1.00 26.83 534 LYS A O 1
ATOM 627 N N . HIS A 1 88 ? 16.387 17.455 24.187 1.00 24.82 535 HIS A N 1
ATOM 628 C CA . HIS A 1 88 ? 15.714 17.562 22.903 1.00 24.31 535 HIS A CA 1
ATOM 629 C C . HIS A 1 88 ? 14.362 18.200 23.162 1.00 23.75 535 HIS A C 1
ATOM 630 O O . HIS A 1 88 ? 13.691 17.869 24.142 1.00 22.09 535 HIS A O 1
ATOM 637 N N . LYS A 1 89 ? 13.982 19.102 22.265 1.00 22.99 536 LYS A N 1
ATOM 638 C CA . LYS A 1 89 ? 12.788 19.900 22.466 1.00 23.85 536 LYS A CA 1
ATOM 639 C C . LYS A 1 89 ? 11.524 19.030 22.547 1.00 20.31 536 LYS A C 1
ATOM 640 O O . LYS A 1 89 ? 10.519 19.477 23.105 1.00 22.88 536 LYS A O 1
ATOM 646 N N . ASN A 1 90 ? 11.540 17.873 21.881 1.00 20.64 537 ASN A N 1
ATOM 647 C CA . ASN A 1 90 ? 10.347 17.023 21.814 1.00 18.79 537 ASN A CA 1
ATOM 648 C C . ASN A 1 90 ? 10.441 15.817 22.729 1.00 19.75 537 ASN A C 1
ATOM 649 O O . ASN A 1 90 ? 9.741 14.823 22.540 1.00 19.26 537 ASN A O 1
ATOM 654 N N . ILE A 1 91 ? 11.223 15.959 23.816 1.00 19.99 538 ILE A N 1
ATOM 655 C CA . ILE A 1 91 ? 11.296 15.009 24.888 1.00 20.69 538 ILE A CA 1
ATOM 656 C C . ILE A 1 91 ? 11.162 15.774 26.196 1.00 20.28 538 ILE A C 1
ATOM 657 O O . ILE A 1 91 ? 11.751 16.835 26.331 1.00 22.22 538 ILE A O 1
ATOM 662 N N . ILE A 1 92 ? 10.441 15.188 27.152 1.00 17.77 539 ILE A N 1
ATOM 663 C CA . ILE A 1 92 ? 10.452 15.643 28.547 1.00 17.92 539 ILE A CA 1
ATOM 664 C C . ILE A 1 92 ? 11.807 15.262 29.120 1.00 18.47 539 ILE A C 1
ATOM 665 O O . ILE A 1 92 ? 12.090 14.079 29.261 1.00 20.86 539 ILE A O 1
ATOM 670 N N . ASN A 1 93 ? 12.629 16.267 29.451 1.00 19.90 540 ASN A N 1
ATOM 671 C CA . ASN A 1 93 ? 13.976 15.979 29.912 1.00 20.15 540 ASN A CA 1
ATOM 672 C C . ASN A 1 93 ? 14.055 16.151 31.426 1.00 20.06 540 ASN A C 1
ATOM 673 O O . ASN A 1 93 ? 13.320 16.937 32.003 1.00 21.44 540 ASN A O 1
ATOM 678 N N . LEU A 1 94 ? 14.965 15.379 32.001 1.00 19.52 541 LEU A N 1
ATOM 679 C CA . LEU A 1 94 ? 15.394 15.527 33.373 1.00 18.09 541 LEU A CA 1
ATOM 680 C C . LEU A 1 94 ? 16.063 16.883 33.562 1.00 18.87 541 LEU A C 1
ATOM 681 O O . LEU A 1 94 ? 16.904 17.274 32.782 1.00 21.55 541 LEU A O 1
ATOM 686 N N . LEU A 1 95 ? 15.778 17.533 34.683 1.00 19.66 542 LEU A N 1
ATOM 687 C CA . LEU A 1 95 ? 16.335 18.845 34.995 1.00 20.00 542 LEU A CA 1
ATOM 688 C C . LEU A 1 95 ? 17.192 18.768 36.257 1.00 23.05 542 LEU A C 1
ATOM 689 O O . LEU A 1 95 ? 18.082 19.601 36.478 1.00 26.43 542 LEU A O 1
ATOM 694 N N . GLY A 1 96 ? 16.922 17.785 37.099 1.00 20.41 543 GLY A N 1
ATOM 695 C CA . GLY A 1 96 ? 17.638 17.672 38.367 1.00 21.12 543 GLY A CA 1
ATOM 696 C C . GLY A 1 96 ? 16.952 16.687 39.286 1.00 21.97 543 GLY A C 1
ATOM 697 O O . GLY A 1 96 ? 15.938 16.095 38.937 1.00 18.67 543 GLY A O 1
ATOM 698 N N . ALA A 1 97 ? 17.476 16.560 40.508 1.00 20.02 544 ALA A N 1
ATOM 699 C CA . ALA A 1 97 ? 16.959 15.601 41.444 1.00 19.16 544 ALA A CA 1
ATOM 700 C C . ALA A 1 97 ? 17.379 16.024 42.845 1.00 21.55 544 ALA A C 1
ATOM 701 O O . ALA A 1 97 ? 18.436 16.635 42.987 1.00 19.78 544 ALA A O 1
ATOM 703 N N . CYS A 1 98 ? 16.523 15.718 43.818 1.00 21.73 545 CYS A N 1
ATOM 704 C CA . CYS A 1 98 ? 16.879 15.849 45.222 1.00 22.72 545 CYS A CA 1
ATOM 705 C C . CYS A 1 98 ? 16.922 14.433 45.759 1.00 23.31 545 CYS A C 1
ATOM 706 O O . CYS A 1 98 ? 15.874 13.788 45.872 1.00 21.66 545 CYS A O 1
ATOM 709 N N . THR A 1 99 ? 18.139 13.910 46.005 1.00 22.38 546 THR A N 1
ATOM 710 C CA . THR A 1 99 ? 18.297 12.498 46.302 1.00 23.45 546 THR A CA 1
ATOM 711 C C . THR A 1 99 ? 18.916 12.282 47.670 1.00 30.25 546 THR A C 1
ATOM 712 O O . THR A 1 99 ? 18.925 11.147 48.124 1.00 30.33 546 THR A O 1
ATOM 716 N N . GLN A 1 100 ? 19.502 13.332 48.246 1.00 29.22 547 GLN A N 1
ATOM 717 C CA . GLN A 1 100 ? 20.211 13.244 49.520 1.00 36.44 547 GLN A CA 1
ATOM 718 C C . GLN A 1 100 ? 19.387 14.044 50.517 1.00 34.56 547 GLN A C 1
ATOM 719 O O . GLN A 1 100 ? 18.768 15.029 50.128 1.00 37.90 547 GLN A O 1
ATOM 725 N N . GLY A 1 101 ? 19.354 13.600 51.782 1.00 41.38 548 GLY A N 1
ATOM 726 C CA . GLY A 1 101 ? 18.920 14.440 52.890 1.00 37.61 548 GLY A CA 1
ATOM 727 C C . GLY A 1 101 ? 17.423 14.729 52.932 1.00 40.75 548 GLY A C 1
ATOM 728 O O . GLY A 1 101 ? 17.036 15.788 53.440 1.00 39.20 548 GLY A O 1
ATOM 729 N N . GLY A 1 102 ? 16.591 13.822 52.378 1.00 36.13 549 GLY A N 1
ATOM 730 C CA . GLY A 1 102 ? 15.153 14.036 52.352 1.00 32.30 549 GLY A CA 1
ATOM 731 C C . GLY A 1 102 ? 14.438 13.098 51.360 1.00 27.33 549 GLY A C 1
ATOM 732 O O . GLY A 1 102 ? 15.033 12.181 50.827 1.00 29.59 549 GLY A O 1
ATOM 733 N N . PRO A 1 103 ? 13.143 13.305 51.107 1.00 26.37 550 PRO A N 1
ATOM 734 C CA . PRO A 1 103 ? 12.397 12.536 50.102 1.00 25.30 550 PRO A CA 1
ATOM 735 C C . PRO A 1 103 ? 12.983 12.680 48.701 1.00 22.13 550 PRO A C 1
ATOM 736 O O . PRO A 1 103 ? 13.569 13.720 48.341 1.00 20.81 550 PRO A O 1
ATOM 740 N N . LEU A 1 104 ? 12.835 11.615 47.924 1.00 21.10 551 LEU A N 1
ATOM 741 C CA . LEU A 1 104 ? 13.310 11.601 46.542 1.00 20.81 551 LEU A CA 1
ATOM 742 C C . LEU A 1 104 ? 12.395 12.471 45.685 1.00 21.98 551 LEU A C 1
ATOM 743 O O . LEU A 1 104 ? 11.200 12.202 45.564 1.00 20.72 551 LEU A O 1
ATOM 748 N N . TYR A 1 105 ? 12.979 13.490 45.055 1.00 21.09 552 TYR A N 1
ATOM 749 C CA . TYR A 1 105 ? 12.282 14.336 44.090 1.00 21.47 552 TYR A CA 1
ATOM 750 C C . TYR A 1 105 ? 13.013 14.294 42.749 1.00 22.42 552 TYR A C 1
ATOM 751 O O . TYR A 1 105 ? 14.219 14.495 42.712 1.00 20.61 552 TYR A O 1
ATOM 760 N N . VAL A 1 106 ? 12.294 13.934 41.670 1.00 19.72 553 VAL A N 1
ATOM 761 C CA . VAL A 1 106 ? 12.856 13.905 40.329 1.00 19.57 553 VAL A CA 1
ATOM 762 C C . VAL A 1 106 ? 12.247 15.064 39.555 1.00 20.08 553 VAL A C 1
ATOM 763 O O . VAL A 1 106 ? 11.033 15.090 39.345 1.00 18.87 553 VAL A O 1
ATOM 767 N N . LEU A 1 107 ? 13.075 16.038 39.146 1.00 18.03 554 LEU A N 1
ATOM 768 C CA . LEU A 1 107 ? 12.594 17.254 38.525 1.00 19.14 554 LEU A CA 1
ATOM 769 C C . LEU A 1 107 ? 12.670 17.086 36.998 1.00 18.38 554 LEU A C 1
ATOM 770 O O . LEU A 1 107 ? 13.742 16.810 36.470 1.00 19.90 554 LEU A O 1
ATOM 775 N N . VAL A 1 108 ? 11.537 17.276 36.329 1.00 18.11 555 VAL A N 1
ATOM 776 C CA . VAL A 1 108 ? 11.447 17.133 34.874 1.00 18.88 555 VAL A CA 1
ATOM 777 C C . VAL A 1 108 ? 10.761 18.375 34.307 1.00 18.48 555 VAL A C 1
ATOM 778 O O . VAL A 1 108 ? 10.081 19.143 34.989 1.00 19.50 555 VAL A O 1
ATOM 782 N N . GLU A 1 109 ? 10.893 18.565 32.992 1.00 19.21 556 GLU A N 1
ATOM 783 C CA . GLU A 1 109 ? 10.208 19.653 32.337 1.00 19.70 556 GLU A CA 1
ATOM 784 C C . GLU A 1 109 ? 8.703 19.540 32.529 1.00 21.20 556 GLU A C 1
ATOM 785 O O . GLU A 1 109 ? 8.140 18.448 32.458 1.00 21.87 556 GLU A O 1
ATOM 791 N N . TYR A 1 110 ? 8.078 20.707 32.700 1.00 20.78 557 TYR A N 1
ATOM 792 C CA . TYR A 1 110 ? 6.661 20.871 32.910 1.00 22.18 557 TYR A CA 1
ATOM 793 C C . TYR A 1 110 ? 5.969 21.123 31.576 1.00 21.65 557 TYR A C 1
ATOM 794 O O . TYR A 1 110 ? 6.472 21.895 30.772 1.00 21.77 557 TYR A O 1
ATOM 803 N N . ALA A 1 111 ? 4.801 20.500 31.423 1.00 21.28 558 ALA A N 1
ATOM 804 C CA . ALA A 1 111 ? 3.960 20.627 30.239 1.00 25.14 558 ALA A CA 1
ATOM 805 C C . ALA A 1 111 ? 2.560 20.993 30.719 1.00 22.03 558 ALA A C 1
ATOM 806 O O . ALA A 1 111 ? 1.800 20.154 31.195 1.00 24.57 558 ALA A O 1
ATOM 808 N N . ALA A 1 112 ? 2.228 22.277 30.559 1.00 23.32 559 ALA A N 1
ATOM 809 C CA . ALA A 1 112 ? 1.055 22.888 31.178 1.00 25.37 559 ALA A CA 1
ATOM 810 C C . ALA A 1 112 ? -0.267 22.322 30.653 1.00 26.90 559 ALA A C 1
ATOM 811 O O . ALA A 1 112 ? -1.258 22.330 31.372 1.00 24.93 559 ALA A O 1
ATOM 813 N N . LYS A 1 113 ? -0.310 21.799 29.413 1.00 26.04 560 LYS A N 1
ATOM 814 C CA . LYS A 1 113 ? -1.595 21.357 28.869 1.00 24.53 560 LYS A CA 1
ATOM 815 C C . LYS A 1 113 ? -1.839 19.851 29.028 1.00 24.17 560 LYS A C 1
ATOM 816 O O . LYS A 1 113 ? -2.827 19.326 28.513 1.00 25.70 560 LYS A O 1
ATOM 822 N N . GLY A 1 114 ? -0.970 19.151 29.759 1.00 23.24 561 GLY A N 1
ATOM 823 C CA . GLY A 1 114 ? -1.164 17.732 30.053 1.00 22.53 561 GLY A CA 1
ATOM 824 C C . GLY A 1 114 ? -0.911 16.816 28.856 1.00 19.97 561 GLY A C 1
ATOM 825 O O . GLY A 1 114 ? -0.289 17.218 27.855 1.00 22.92 561 GLY A O 1
ATOM 826 N N . ASN A 1 115 ? -1.465 15.602 28.961 1.00 18.90 562 ASN A N 1
ATOM 827 C CA . ASN A 1 115 ? -1.181 14.566 27.973 1.00 19.99 562 ASN A CA 1
ATOM 828 C C . ASN A 1 115 ? -1.974 14.848 26.693 1.00 19.85 562 ASN A C 1
ATOM 829 O O . ASN A 1 115 ? -3.091 15.388 26.735 1.00 20.51 562 ASN A O 1
ATOM 834 N N . LEU A 1 116 ? -1.387 14.411 25.572 1.00 19.66 563 LEU A N 1
ATOM 835 C CA . LEU A 1 116 ? -1.946 14.602 24.240 1.00 18.89 563 LEU A CA 1
ATOM 836 C C . LEU A 1 116 ? -3.321 13.952 24.081 1.00 18.94 563 LEU A C 1
ATOM 837 O O . LEU A 1 116 ? -4.213 14.511 23.417 1.00 20.47 563 LEU A O 1
ATOM 842 N N . ARG A 1 117 ? -3.486 12.748 24.595 1.00 17.89 564 ARG A N 1
ATOM 843 C CA . ARG A 1 117 ? -4.770 12.073 24.470 1.00 19.63 564 ARG A CA 1
ATOM 844 C C . ARG A 1 117 ? -5.921 12.937 25.005 1.00 22.79 564 ARG A C 1
ATOM 845 O O . ARG A 1 117 ? -6.865 13.204 24.265 1.00 23.05 564 ARG A O 1
ATOM 853 N N . GLU A 1 118 ? -5.828 13.421 26.259 1.00 22.35 565 GLU A N 1
ATOM 854 C CA . GLU A 1 118 ? -6.895 14.268 26.815 1.00 27.34 565 GLU A CA 1
ATOM 855 C C . GLU A 1 118 ? -6.999 15.628 26.109 1.00 23.31 565 GLU A C 1
ATOM 856 O O . GLU A 1 118 ? -8.097 16.166 25.965 1.00 28.36 565 GLU A O 1
ATOM 862 N N . PHE A 1 119 ? -5.876 16.200 25.691 1.00 23.81 566 PHE A N 1
ATOM 863 C CA . PHE A 1 119 ? -5.818 17.453 24.950 1.00 25.94 566 PHE A CA 1
ATOM 864 C C . PHE A 1 119 ? -6.660 17.327 23.677 1.00 27.50 566 PHE A C 1
ATOM 865 O O . PHE A 1 119 ? -7.464 18.203 23.352 1.00 25.58 566 PHE A O 1
ATOM 873 N N . LEU A 1 120 ? -6.476 16.221 22.960 1.00 23.61 567 LEU A N 1
ATOM 874 C CA . LEU A 1 120 ? -7.202 16.019 21.712 1.00 24.45 567 LEU A CA 1
ATOM 875 C C . LEU A 1 120 ? -8.675 15.796 21.976 1.00 25.62 567 LEU A C 1
ATOM 876 O O . LEU A 1 120 ? -9.518 16.347 21.260 1.00 27.99 567 LEU A O 1
ATOM 881 N N . ARG A 1 121 ? -8.982 14.942 22.947 1.00 25.08 568 ARG A N 1
ATOM 882 C CA . ARG A 1 121 ? -10.374 14.613 23.205 1.00 28.35 568 ARG A CA 1
ATOM 883 C C . ARG A 1 121 ? -11.146 15.868 23.628 1.00 31.63 568 ARG A C 1
ATOM 884 O O . ARG A 1 121 ? -12.289 16.055 23.217 1.00 33.64 568 ARG A O 1
ATOM 892 N N . ALA A 1 122 ? -10.499 16.741 24.406 1.00 29.36 569 ALA A N 1
ATOM 893 C CA . ALA A 1 122 ? -11.160 17.934 24.922 1.00 35.14 569 ALA A CA 1
ATOM 894 C C . ALA A 1 122 ? -11.467 18.904 23.782 1.00 38.85 569 ALA A C 1
ATOM 895 O O . ALA A 1 122 ? -12.290 19.798 23.950 1.00 33.22 569 ALA A O 1
ATOM 897 N N . ARG A 1 123 ? -10.791 18.751 22.634 1.00 35.82 570 ARG A N 1
ATOM 898 C CA . ARG A 1 123 ? -10.952 19.681 21.531 1.00 34.21 570 ARG A CA 1
ATOM 899 C C . ARG A 1 123 ? -11.702 19.028 20.380 1.00 32.19 570 ARG A C 1
ATOM 900 O O . ARG A 1 123 ? -11.615 19.488 19.247 1.00 43.59 570 ARG A O 1
ATOM 908 N N . ARG A 1 124 ? -12.499 18.002 20.655 1.00 34.80 571 ARG A N 1
ATOM 909 C CA . ARG A 1 124 ? -13.325 17.420 19.609 1.00 38.36 571 ARG A CA 1
ATOM 910 C C . ARG A 1 124 ? -14.448 18.402 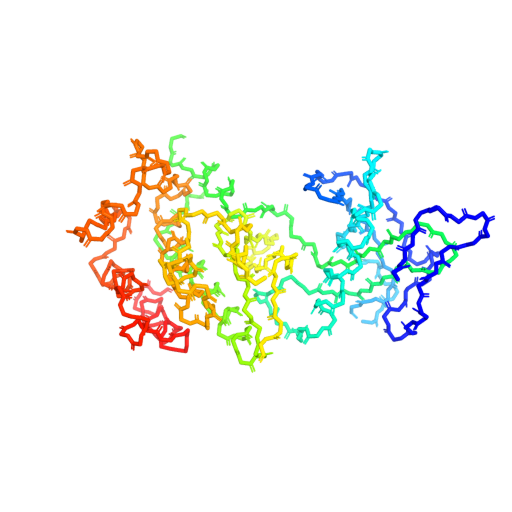19.263 1.00 44.29 571 ARG A C 1
ATOM 911 O O . ARG A 1 124 ? -15.000 18.993 20.183 1.00 46.68 571 ARG A O 1
ATOM 919 N N . PRO A 1 125 ? -14.808 18.597 17.961 1.00 50.18 572 PRO A N 1
ATOM 920 C CA . PRO A 1 125 ? -15.707 19.673 17.517 1.00 56.05 572 PRO A CA 1
ATOM 921 C C . PRO A 1 125 ? -16.915 20.014 18.397 1.00 64.51 572 PRO A C 1
ATOM 922 O O . PRO A 1 125 ? -17.134 21.197 18.684 1.00 62.21 572 PRO A O 1
ATOM 926 N N . PRO A 1 126 ? -17.771 19.047 18.817 1.00 70.61 573 PRO A N 1
ATOM 927 C CA . PRO A 1 126 ? -18.990 19.402 19.544 1.00 79.47 573 PRO A CA 1
ATOM 928 C C . PRO A 1 126 ? -18.754 19.675 21.029 1.00 79.79 573 PRO A C 1
ATOM 929 O O . PRO A 1 126 ? -18.004 18.909 21.679 1.00 84.37 573 PRO A O 1
ATOM 933 N N . GLN A 1 140 ? -10.704 28.105 19.142 1.00 71.82 587 GLN A N 1
ATOM 934 C CA . GLN A 1 140 ? -10.144 27.695 17.821 1.00 76.25 587 GLN A CA 1
ATOM 935 C C . GLN A 1 140 ? -10.047 26.169 17.760 1.00 69.38 587 GLN A C 1
ATOM 936 O O . GLN A 1 140 ? -9.376 25.544 18.581 1.00 63.64 587 GLN A O 1
ATOM 942 N N . GLN A 1 141 ? -10.718 25.568 16.771 1.00 56.70 588 GLN A N 1
ATOM 943 C CA . GLN A 1 141 ? -10.713 24.120 16.634 1.00 52.82 588 GLN A CA 1
ATOM 944 C C . GLN A 1 141 ? -9.283 23.667 16.325 1.00 39.14 588 GLN A C 1
ATOM 945 O O . GLN A 1 141 ? -8.432 24.466 15.951 1.00 37.83 588 GLN A O 1
ATOM 951 N N . LEU A 1 142 ? -9.012 22.382 16.537 1.00 38.71 589 LEU A N 1
ATOM 952 C CA . LEU A 1 142 ? -7.801 21.792 16.005 1.00 33.27 589 LEU A CA 1
ATOM 953 C C . LEU A 1 142 ? -7.962 21.631 14.496 1.00 28.42 589 LEU A C 1
ATOM 954 O O . LEU A 1 142 ? -8.93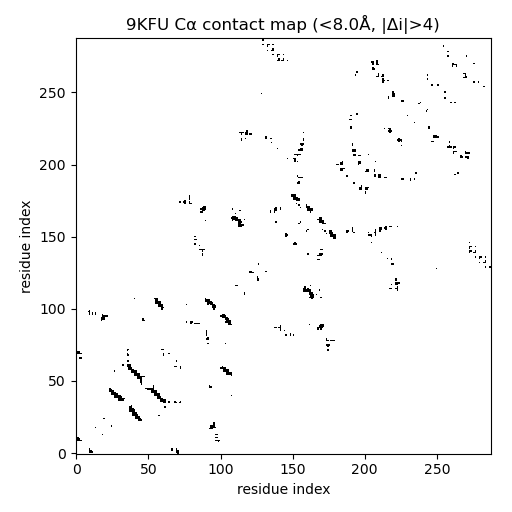6 21.048 14.029 1.00 34.84 589 LEU A O 1
ATOM 959 N N . THR A 1 143 ? -6.979 22.106 13.751 1.00 26.81 590 THR A N 1
ATOM 960 C CA . THR A 1 143 ? -6.985 21.903 12.311 1.00 25.23 590 THR A CA 1
ATOM 961 C C . THR A 1 143 ? -6.153 20.678 11.940 1.00 25.21 590 THR A C 1
ATOM 962 O O . THR A 1 143 ? -5.323 20.182 12.718 1.00 21.27 590 THR A O 1
ATOM 966 N N . PHE A 1 144 ? -6.339 20.263 10.687 1.00 23.71 591 PHE A N 1
ATOM 967 C CA . PHE A 1 144 ? -5.481 19.306 10.030 1.00 23.06 591 PHE A CA 1
ATOM 968 C C . PHE A 1 144 ? -3.999 19.629 10.229 1.00 21.63 591 PHE A C 1
ATOM 969 O O . PHE A 1 144 ? -3.200 18.739 10.556 1.00 21.73 591 PHE A O 1
ATOM 977 N N . LYS A 1 145 ? -3.614 20.888 9.999 1.00 21.01 592 LYS A N 1
ATOM 978 C CA . LYS A 1 145 ? -2.227 21.277 10.097 1.00 22.02 592 LYS A CA 1
ATOM 979 C C . LYS A 1 145 ? -1.714 21.064 11.524 1.00 20.96 592 LYS A C 1
ATOM 980 O O . LYS A 1 145 ? -0.564 20.634 11.684 1.00 23.03 592 LYS A O 1
ATOM 986 N N . ASP A 1 146 ? -2.570 21.351 12.500 1.00 20.81 593 ASP A N 1
ATOM 987 C CA . ASP A 1 146 ? -2.214 21.135 13.897 1.00 22.28 593 ASP A CA 1
ATOM 988 C C . ASP A 1 146 ? -1.929 19.657 14.169 1.00 20.64 593 ASP A C 1
ATOM 989 O O . ASP A 1 146 ? -1.004 19.316 14.906 1.00 21.55 593 ASP A O 1
ATOM 994 N N . LEU A 1 147 ? -2.776 18.791 13.633 1.00 19.44 594 LEU A N 1
ATOM 995 C CA . LEU A 1 147 ? -2.600 17.342 13.761 1.00 19.71 594 LEU A CA 1
ATOM 996 C C . LEU A 1 147 ? -1.294 16.878 13.129 1.00 20.00 594 LEU A C 1
ATOM 997 O O . LEU A 1 147 ? -0.552 16.091 13.722 1.00 18.32 594 LEU A O 1
ATOM 1002 N N . VAL A 1 148 ? -1.020 17.276 11.881 1.00 18.01 595 VAL A N 1
ATOM 1003 C CA . VAL A 1 148 ? 0.221 16.878 11.249 1.00 19.65 595 VAL A CA 1
ATOM 1004 C C . VAL A 1 148 ? 1.421 17.394 12.060 1.00 19.50 595 VAL A C 1
ATOM 1005 O O . VAL A 1 148 ? 2.434 16.690 12.153 1.00 20.04 595 VAL A O 1
ATOM 1009 N N . SER A 1 149 ? 1.316 18.618 12.591 1.00 21.09 596 SER A N 1
ATOM 1010 C CA . SER A 1 149 ? 2.385 19.230 13.369 1.00 22.58 596 SER A CA 1
ATOM 1011 C C . SER A 1 149 ? 2.683 18.394 14.613 1.00 21.48 596 SER A C 1
ATOM 1012 O O . SER A 1 149 ? 3.839 18.131 14.932 1.00 20.79 596 SER A O 1
ATOM 1015 N N . CYS A 1 150 ? 1.621 17.941 15.277 1.00 19.79 597 CYS A N 1
ATOM 1016 C CA A CYS A 1 150 ? 1.741 17.061 16.432 0.50 20.63 597 CYS A CA 1
ATOM 1017 C CA B CYS A 1 150 ? 1.763 17.082 16.427 0.50 19.64 597 CYS A CA 1
ATOM 1018 C C . CYS A 1 150 ? 2.507 15.796 16.045 1.00 20.53 597 CYS A C 1
ATOM 1019 O O . CYS A 1 150 ? 3.446 15.402 16.726 1.00 19.93 597 CYS A O 1
ATOM 1024 N N . ALA A 1 151 ? 2.108 15.146 14.944 1.00 16.46 598 ALA A N 1
ATOM 1025 C CA . ALA A 1 151 ? 2.749 13.917 14.493 1.00 18.15 598 ALA A CA 1
ATOM 1026 C C . ALA A 1 151 ? 4.224 14.138 14.164 1.00 17.46 598 ALA A C 1
ATOM 1027 O O . ALA A 1 151 ? 5.068 13.332 14.522 1.00 17.47 598 ALA A O 1
ATOM 1029 N N . TYR A 1 152 ? 4.526 15.194 13.416 1.00 16.85 599 TYR A N 1
ATOM 1030 C CA . TYR A 1 152 ? 5.889 15.551 13.066 1.00 18.94 599 TYR A CA 1
ATOM 1031 C C . TYR A 1 152 ? 6.754 15.720 14.319 1.00 17.75 599 TYR A C 1
ATOM 1032 O O . TYR A 1 152 ? 7.844 15.159 14.368 1.00 18.59 599 TYR A O 1
ATOM 1041 N N . GLN A 1 153 ? 6.266 16.466 15.299 1.00 17.87 600 GLN A N 1
ATOM 1042 C CA . GLN A 1 153 ? 7.044 16.743 16.511 1.00 19.21 600 GLN A CA 1
ATOM 1043 C C . GLN A 1 153 ? 7.358 15.455 17.272 1.00 19.09 600 GLN A C 1
ATOM 1044 O O . GLN A 1 153 ? 8.492 15.231 17.705 1.00 18.17 600 GLN A O 1
ATOM 1050 N N . VAL A 1 154 ? 6.375 14.550 17.361 1.00 19.47 601 VAL A N 1
ATOM 1051 C CA . VAL A 1 154 ? 6.620 13.272 18.023 1.00 18.87 601 VAL A CA 1
ATOM 1052 C C . VAL A 1 154 ? 7.625 12.470 17.226 1.00 18.29 601 VAL A C 1
ATOM 1053 O O . VAL A 1 154 ? 8.570 11.883 17.772 1.00 17.27 601 VAL A O 1
ATOM 1057 N N . ALA A 1 155 ? 7.485 12.438 15.884 1.00 16.49 602 ALA A N 1
ATOM 1058 C CA . ALA A 1 155 ? 8.477 11.745 15.077 1.00 17.59 602 ALA A CA 1
ATOM 1059 C C . ALA A 1 155 ? 9.896 12.265 15.299 1.00 17.32 602 ALA A C 1
ATOM 1060 O O . ALA A 1 155 ? 10.835 11.475 15.339 1.00 18.41 602 ALA A O 1
ATOM 1062 N N . ARG A 1 156 ? 10.055 13.582 15.414 1.00 16.81 603 ARG A N 1
ATOM 1063 C CA . ARG A 1 156 ? 11.353 14.182 15.610 1.00 18.55 603 ARG A CA 1
ATOM 1064 C C . ARG A 1 156 ? 11.924 13.759 16.971 1.00 19.40 603 ARG A C 1
ATOM 1065 O O . ARG A 1 156 ? 13.097 13.415 17.070 1.00 20.34 603 ARG A O 1
ATOM 1073 N N . GLY A 1 157 ? 11.069 13.745 17.987 1.00 18.77 604 GLY A N 1
ATOM 1074 C CA . GLY A 1 157 ? 11.457 13.234 19.302 1.00 18.04 604 GLY A CA 1
ATOM 1075 C C . GLY A 1 157 ? 11.941 11.790 19.245 1.00 18.34 604 GLY A C 1
ATOM 1076 O O . GLY A 1 157 ? 12.960 11.440 19.844 1.00 19.46 604 GLY A O 1
ATOM 1077 N N . MET A 1 158 ? 11.203 10.927 18.542 1.00 17.43 605 MET A N 1
ATOM 1078 C CA . MET A 1 158 ? 11.522 9.501 18.426 1.00 18.19 605 MET A CA 1
ATOM 1079 C C . MET A 1 158 ? 12.781 9.272 17.593 1.00 20.34 605 MET A C 1
ATOM 1080 O O . MET A 1 158 ? 13.569 8.367 17.873 1.00 18.88 605 MET A O 1
ATOM 1085 N N . GLU A 1 159 ? 12.947 10.053 16.516 1.00 20.24 606 GLU A N 1
ATOM 1086 C CA . GLU A 1 159 ? 14.185 10.018 15.753 1.00 21.51 606 GLU A CA 1
ATOM 1087 C C . GLU A 1 159 ? 15.391 10.300 16.661 1.00 19.25 606 GLU A C 1
ATOM 1088 O O . GLU A 1 159 ? 16.391 9.597 16.590 1.00 20.69 606 GLU A O 1
ATOM 1094 N N . TYR A 1 160 ? 15.266 11.304 17.515 1.00 19.05 607 TYR A N 1
ATOM 1095 C CA . TYR A 1 160 ? 16.308 11.628 18.478 1.00 20.31 607 TYR A CA 1
ATOM 1096 C C . TYR A 1 160 ? 16.529 10.458 19.441 1.00 22.50 607 TYR A C 1
ATOM 1097 O O . TYR A 1 160 ? 17.673 10.010 19.637 1.00 21.42 607 TYR A O 1
ATOM 1106 N N . LEU A 1 161 ? 15.450 9.915 20.016 1.00 21.90 608 LEU A N 1
ATOM 1107 C CA . LEU A 1 161 ? 15.578 8.795 20.934 1.00 22.93 608 LEU A CA 1
ATOM 1108 C C . LEU A 1 161 ? 16.303 7.646 20.267 1.00 22.65 608 LEU A C 1
ATOM 1109 O O . LEU A 1 161 ? 17.230 7.066 20.840 1.00 24.13 608 LEU A O 1
ATOM 1114 N N . ALA A 1 162 ? 15.900 7.319 19.042 1.00 21.51 609 ALA A N 1
ATOM 1115 C CA . ALA A 1 162 ? 16.525 6.195 18.368 1.00 23.03 609 ALA A CA 1
ATOM 1116 C C . ALA A 1 162 ? 18.019 6.469 18.183 1.00 24.03 609 ALA A C 1
ATOM 1117 O O . ALA A 1 162 ? 18.801 5.548 18.328 1.00 27.49 609 ALA A O 1
ATOM 1119 N N . SER A 1 163 ? 18.400 7.705 17.862 1.00 25.44 610 SER A N 1
ATOM 1120 C CA . SER A 1 163 ? 19.800 8.059 17.629 1.00 27.86 610 SER A CA 1
ATOM 1121 C C . SER A 1 163 ? 20.611 7.946 18.927 1.00 33.25 610 SER A C 1
ATOM 1122 O O . SER A 1 163 ? 21.831 7.785 18.888 1.00 27.74 610 SER A O 1
ATOM 1125 N N . GLN A 1 164 ? 19.920 8.026 20.075 1.00 28.95 611 GLN A N 1
ATOM 1126 C CA . GLN A 1 164 ? 20.539 7.871 21.385 1.00 29.49 611 GLN A CA 1
ATOM 1127 C C . GLN A 1 164 ? 20.483 6.421 21.857 1.00 27.98 611 GLN A C 1
ATOM 1128 O O . GLN A 1 164 ? 20.759 6.156 23.021 1.00 32.11 611 GLN A O 1
ATOM 1134 N N . LYS A 1 165 ? 20.150 5.496 20.956 1.00 25.35 612 LYS A N 1
ATOM 1135 C CA . LYS A 1 165 ? 20.077 4.067 21.212 1.00 30.70 612 LYS A CA 1
ATOM 1136 C C . LYS A 1 165 ? 19.076 3.741 22.326 1.00 31.71 612 LYS A C 1
ATOM 1137 O O . LYS A 1 165 ? 19.303 2.798 23.096 1.00 29.97 612 LYS A O 1
ATOM 1143 N N . CYS A 1 166 ? 17.941 4.474 22.363 1.00 25.29 613 CYS A N 1
ATOM 1144 C CA . CYS A 1 166 ? 16.924 4.292 23.400 1.00 24.75 613 CYS A CA 1
ATOM 1145 C C . CYS A 1 166 ? 15.629 3.824 22.739 1.00 24.87 613 CYS A C 1
ATOM 1146 O O . CYS A 1 166 ? 15.217 4.424 21.743 1.00 21.85 613 CYS A O 1
ATOM 1149 N N . ILE A 1 167 ? 15.078 2.717 23.243 1.00 20.26 614 ILE A N 1
ATOM 1150 C CA . ILE A 1 167 ? 13.750 2.241 22.862 1.00 21.73 614 ILE A CA 1
ATOM 1151 C C . ILE A 1 167 ? 12.791 2.652 23.967 1.00 20.06 614 ILE A C 1
ATOM 1152 O O . ILE A 1 167 ? 13.061 2.457 25.152 1.00 19.82 614 ILE A O 1
ATOM 1157 N N . HIS A 1 168 ? 11.728 3.345 23.575 1.00 17.27 615 HIS A N 1
ATOM 1158 C CA . HIS A 1 168 ? 10.752 3.812 24.534 1.00 17.70 615 HIS A CA 1
ATOM 1159 C C . HIS A 1 168 ? 9.904 2.671 25.057 1.00 15.85 615 HIS A C 1
ATOM 1160 O O . HIS A 1 168 ? 9.666 2.612 26.262 1.00 16.53 615 HIS A O 1
ATOM 1167 N N . ARG A 1 169 ? 9.329 1.873 24.150 1.00 16.88 616 ARG A N 1
ATOM 1168 C CA . ARG A 1 169 ? 8.481 0.722 24.448 1.00 16.85 616 ARG A CA 1
ATOM 1169 C C . ARG A 1 169 ? 7.038 1.024 24.885 1.00 16.83 616 ARG A C 1
ATOM 1170 O O . ARG A 1 169 ? 6.218 0.099 24.882 1.00 19.77 616 ARG A O 1
ATOM 1178 N N . ASP A 1 170 ? 6.675 2.279 25.163 1.00 15.76 617 ASP A N 1
ATOM 1179 C CA . ASP A 1 170 ? 5.336 2.613 25.617 1.00 16.74 617 ASP A CA 1
ATOM 1180 C C . ASP A 1 170 ? 4.858 3.912 24.979 1.00 16.90 617 ASP A C 1
ATOM 1181 O O . ASP A 1 170 ? 4.226 4.763 25.601 1.00 17.85 617 ASP A O 1
ATOM 1186 N N . LEU A 1 171 ? 5.141 4.067 23.687 1.00 15.35 618 LEU A N 1
ATOM 1187 C CA . LEU A 1 171 ? 4.661 5.250 22.981 1.00 16.54 618 LEU A CA 1
ATOM 1188 C C . LEU A 1 171 ? 3.156 5.151 22.729 1.00 16.37 618 LEU A C 1
ATOM 1189 O O . LEU A 1 171 ? 2.652 4.105 22.284 1.00 17.85 618 LEU A O 1
ATOM 1194 N N . ALA A 1 172 ? 2.468 6.243 23.046 1.00 15.02 619 ALA A N 1
ATOM 1195 C CA . ALA A 1 172 ? 1.012 6.343 23.009 1.00 16.66 619 ALA A CA 1
ATOM 1196 C C . ALA A 1 172 ? 0.667 7.786 23.296 1.00 16.50 619 ALA A C 1
ATOM 1197 O O . ALA A 1 172 ? 1.449 8.493 23.914 1.00 16.21 619 ALA A O 1
ATOM 1199 N N . ALA A 1 173 ? -0.535 8.220 22.884 1.00 15.21 620 ALA A N 1
ATOM 1200 C CA . ALA A 1 173 ? -0.933 9.586 23.094 1.00 15.87 620 ALA A CA 1
ATOM 1201 C C . ALA A 1 173 ? -0.929 9.939 24.576 1.00 17.08 620 ALA A C 1
ATOM 1202 O O . ALA A 1 173 ? -0.622 11.090 24.895 1.00 18.48 620 ALA A O 1
ATOM 1204 N N . ARG A 1 174 ? -1.245 8.961 25.425 1.00 17.48 621 ARG A N 1
ATOM 1205 C CA . ARG A 1 174 ? -1.233 9.222 26.865 1.00 18.48 621 ARG A CA 1
ATOM 1206 C C . ARG A 1 174 ? 0.164 9.580 27.386 1.00 19.39 621 ARG A C 1
ATOM 1207 O O . ARG A 1 174 ? 0.281 10.131 28.510 1.00 19.02 621 ARG A O 1
ATOM 1215 N N . ASN A 1 175 ? 1.208 9.180 26.641 1.00 16.95 622 ASN A N 1
ATOM 1216 C CA . ASN A 1 175 ? 2.598 9.376 27.028 1.00 17.58 622 ASN A CA 1
ATOM 1217 C C . ASN A 1 175 ? 3.310 10.464 26.241 1.00 18.54 622 ASN A C 1
ATOM 1218 O O . ASN A 1 175 ? 4.545 10.495 26.190 1.00 21.07 622 ASN A O 1
ATOM 1223 N N . VAL A 1 176 ? 2.547 11.343 25.606 1.00 18.14 623 VAL A N 1
ATOM 1224 C CA . VAL A 1 176 ? 3.067 12.563 25.020 1.00 17.82 623 VAL A CA 1
ATOM 1225 C C . VAL A 1 176 ? 2.423 13.723 25.765 1.00 17.76 623 VAL A C 1
ATOM 1226 O O . VAL A 1 176 ? 1.210 13.700 25.963 1.00 18.41 623 VAL A O 1
ATOM 1230 N N . LEU A 1 177 ? 3.220 14.707 26.209 1.00 18.38 624 LEU A N 1
ATOM 1231 C CA . LEU A 1 177 ? 2.679 15.867 26.884 1.00 18.97 624 LEU A CA 1
ATOM 1232 C C . LEU A 1 177 ? 2.743 17.090 25.991 1.00 18.69 624 LEU A C 1
ATOM 1233 O O . LEU A 1 177 ? 3.529 17.148 25.034 1.00 20.01 624 LEU A O 1
ATOM 1238 N N . VAL A 1 178 ? 1.878 18.054 26.329 1.00 19.76 625 VAL A N 1
ATOM 1239 C CA . VAL A 1 178 ? 1.727 19.265 25.544 1.00 19.25 625 VAL A CA 1
ATOM 1240 C C . VAL A 1 178 ? 2.046 20.483 26.409 1.00 21.02 625 VAL A C 1
ATOM 1241 O O . VAL A 1 178 ? 1.428 20.668 27.454 1.00 20.46 625 VAL A O 1
ATOM 1245 N N . THR A 1 179 ? 2.969 21.302 25.937 1.00 21.79 626 THR A N 1
ATOM 1246 C CA . THR A 1 179 ? 3.339 22.506 26.675 1.00 25.89 626 THR A CA 1
ATOM 1247 C C . THR A 1 179 ? 2.300 23.608 26.456 1.00 28.89 626 THR A C 1
ATOM 1248 O O . THR A 1 179 ? 1.432 23.525 25.587 1.00 25.69 626 THR A O 1
ATOM 1252 N N . GLU A 1 180 ? 2.473 24.685 27.232 1.00 29.46 627 GLU A N 1
ATOM 1253 C CA . GLU A 1 180 ? 1.696 25.906 27.097 1.00 31.84 627 GLU A CA 1
ATOM 1254 C C . GLU A 1 180 ? 1.742 26.399 25.652 1.00 30.67 627 GLU A C 1
ATOM 1255 O O . GLU A 1 180 ? 0.724 26.852 25.154 1.00 36.12 627 GLU A O 1
ATOM 1261 N N . ASP A 1 181 ? 2.895 26.271 24.973 1.00 29.22 628 ASP A N 1
ATOM 1262 C CA . ASP A 1 181 ? 3.042 26.731 23.605 1.00 32.65 628 ASP A CA 1
ATOM 1263 C C . ASP A 1 181 ? 2.804 25.610 22.584 1.00 29.88 628 ASP A C 1
ATOM 1264 O O . ASP A 1 181 ? 3.269 25.697 21.455 1.00 31.45 628 ASP A O 1
ATOM 1269 N N . ASN A 1 182 ? 2.040 24.581 22.968 1.00 30.28 629 ASN A N 1
ATOM 1270 C CA . ASN A 1 182 ? 1.703 23.448 22.121 1.00 28.64 629 ASN A CA 1
ATOM 1271 C C . ASN A 1 182 ? 2.910 22.716 21.547 1.00 26.56 629 ASN A C 1
ATOM 1272 O O . ASN A 1 182 ? 2.803 22.148 20.459 1.00 28.08 629 ASN A O 1
ATOM 1277 N N . VAL A 1 183 ? 4.014 22.623 22.295 1.00 25.11 630 VAL A N 1
ATOM 1278 C CA . VAL A 1 183 ? 5.100 21.742 21.919 1.00 22.68 630 VAL A CA 1
ATOM 1279 C C . VAL A 1 183 ? 4.809 20.337 22.450 1.00 22.59 630 VAL A C 1
ATOM 1280 O O . VAL A 1 183 ? 4.402 20.165 23.592 1.00 20.58 630 VAL A O 1
ATOM 1284 N N . MET A 1 184 ? 4.994 19.330 21.599 1.00 23.17 631 MET A N 1
ATOM 1285 C CA . MET A 1 184 ? 4.779 17.934 21.965 1.00 21.40 631 MET A CA 1
ATOM 1286 C C . MET A 1 184 ? 6.076 17.386 22.555 1.00 20.74 631 MET A C 1
ATOM 1287 O O . MET A 1 184 ? 7.138 17.584 21.961 1.00 21.07 631 MET A O 1
ATOM 1292 N N . LYS A 1 185 ? 5.993 16.787 23.756 1.00 19.39 632 LYS A N 1
ATOM 1293 C CA . LYS A 1 185 ? 7.148 16.217 24.412 1.00 19.66 632 LYS A CA 1
ATOM 1294 C C . LYS A 1 185 ? 6.816 14.800 24.855 1.00 17.17 632 LYS A C 1
ATOM 1295 O O . LYS A 1 185 ? 5.909 14.564 25.656 1.00 18.55 632 LYS A O 1
ATOM 1301 N N . ILE A 1 186 ? 7.597 13.860 24.356 1.00 16.82 633 ILE A N 1
ATOM 1302 C CA . ILE A 1 186 ? 7.461 12.467 24.728 1.00 17.41 633 ILE A CA 1
ATOM 1303 C C . ILE A 1 186 ? 7.877 12.292 26.193 1.00 17.60 633 ILE A C 1
ATOM 1304 O O . ILE A 1 186 ? 8.876 12.855 26.620 1.00 17.21 633 ILE A O 1
ATOM 1309 N N . ALA A 1 187 ? 7.060 11.528 26.913 1.00 16.79 634 ALA A N 1
ATOM 1310 C CA . ALA A 1 187 ? 7.159 11.407 28.361 1.00 18.85 634 ALA A CA 1
ATOM 1311 C C . ALA A 1 187 ? 7.139 9.945 28.781 1.00 18.81 634 ALA A C 1
ATOM 1312 O O . ALA A 1 187 ? 7.010 9.041 27.971 1.00 19.14 634 ALA A O 1
ATOM 1314 N N . ASP A 1 188 ? 7.204 9.728 30.107 1.00 18.56 635 ASP A N 1
ATOM 1315 C CA . ASP A 1 188 ? 6.958 8.437 30.712 1.00 19.94 635 ASP A CA 1
ATOM 1316 C C . ASP A 1 188 ? 7.974 7.405 30.243 1.00 20.13 635 ASP A C 1
ATOM 1317 O O . ASP A 1 188 ? 7.618 6.408 29.635 1.00 18.76 635 ASP A O 1
ATOM 1322 N N . PHE A 1 189 ? 9.229 7.590 30.680 1.00 18.99 636 PHE A N 1
ATOM 1323 C CA . PHE A 1 189 ? 10.351 6.758 30.306 1.00 19.55 636 PHE A CA 1
ATOM 1324 C C . PHE A 1 189 ? 10.556 5.564 31.243 1.00 19.29 636 PHE A C 1
ATOM 1325 O O . PHE A 1 189 ? 11.562 4.866 31.105 1.00 22.20 636 PHE A O 1
ATOM 1333 N N . GLY A 1 190 ? 9.531 5.233 32.033 1.00 20.38 637 GLY A N 1
ATOM 1334 C CA . GLY A 1 190 ? 9.608 4.134 32.987 1.00 22.87 637 GLY A CA 1
ATOM 1335 C C . GLY A 1 190 ? 9.856 2.763 32.359 1.00 24.12 637 GLY A C 1
ATOM 1336 O O . GLY A 1 190 ? 10.403 1.884 33.008 1.00 26.74 637 GLY A O 1
ATOM 1337 N N . LEU A 1 191 ? 9.444 2.540 31.102 1.00 18.11 638 LEU A N 1
ATOM 1338 C CA . LEU A 1 191 ? 9.670 1.265 30.434 1.00 20.15 638 LEU A CA 1
ATOM 1339 C C . LEU A 1 191 ? 10.816 1.315 29.420 1.00 18.10 638 LEU A C 1
ATOM 1340 O O . LEU A 1 191 ? 11.123 0.302 28.788 1.00 17.64 638 LEU A O 1
ATOM 1345 N N . ALA A 1 192 ? 11.428 2.489 29.235 1.00 18.66 639 ALA A N 1
ATOM 1346 C CA . ALA A 1 192 ? 12.412 2.714 28.199 1.00 19.28 639 ALA A CA 1
ATOM 1347 C C . ALA A 1 192 ? 13.697 1.974 28.580 1.00 22.09 639 ALA A C 1
ATOM 1348 O O . ALA A 1 192 ? 13.984 1.749 29.765 1.00 20.35 639 ALA A O 1
ATOM 1350 N N . ARG A 1 193 ? 14.400 1.527 27.548 1.00 21.38 640 ARG A N 1
ATOM 1351 C CA . ARG A 1 193 ? 15.620 0.735 27.711 1.00 24.90 640 ARG A CA 1
ATOM 1352 C C . ARG A 1 193 ? 16.731 1.286 26.822 1.00 29.84 640 ARG A C 1
ATOM 1353 O O . ARG A 1 193 ? 16.489 1.799 25.726 1.00 23.55 640 ARG A O 1
ATOM 1361 N N . ASP A 1 194 ? 17.973 1.195 27.333 1.00 33.37 641 ASP A N 1
ATOM 1362 C CA . ASP A 1 194 ? 19.160 1.483 26.546 1.00 38.72 641 ASP A CA 1
ATOM 1363 C C . ASP A 1 194 ? 19.522 0.196 25.833 1.00 45.12 641 ASP A C 1
ATOM 1364 O O . ASP A 1 194 ? 20.042 -0.698 26.480 1.00 50.16 641 ASP A O 1
ATOM 1369 N N . VAL A 1 195 ? 19.245 0.102 24.527 1.00 49.82 642 VAL A N 1
ATOM 1370 C CA . VAL A 1 195 ? 19.772 -0.999 23.744 1.00 56.75 642 VAL A CA 1
ATOM 1371 C C . VAL A 1 195 ? 21.255 -0.709 23.450 1.00 64.60 642 VAL A C 1
ATOM 1372 O O . VAL A 1 195 ? 21.887 -1.584 22.819 1.00 73.01 642 VAL A O 1
ATOM 1376 N N . ASN A 1 202 ? 13.355 -13.073 31.178 1.00 59.65 649 ASN A N 1
ATOM 1377 C CA . ASN A 1 202 ? 13.558 -13.431 29.745 1.00 63.06 649 ASN A CA 1
ATOM 1378 C C . ASN A 1 202 ? 12.231 -13.941 29.164 1.00 58.98 649 ASN A C 1
ATOM 1379 O O . ASN A 1 202 ? 11.757 -13.408 28.164 1.00 52.01 649 ASN A O 1
ATOM 1384 N N . THR A 1 203 ? 11.597 -14.931 29.812 1.00 54.45 650 THR A N 1
ATOM 1385 C CA . THR A 1 203 ? 10.323 -15.471 29.343 1.00 51.34 650 THR A CA 1
ATOM 1386 C C . THR A 1 203 ? 9.228 -14.391 29.336 1.00 49.26 650 THR A C 1
ATOM 1387 O O . THR A 1 203 ? 8.318 -14.442 28.502 1.00 42.31 650 THR A O 1
ATOM 1391 N N . THR A 1 204 ? 9.297 -13.441 30.285 1.00 43.30 651 THR A N 1
ATOM 1392 C CA . THR A 1 204 ? 8.267 -12.424 30.448 1.00 41.75 651 THR A CA 1
ATOM 1393 C C . THR A 1 204 ? 8.674 -11.096 29.798 1.00 34.81 651 THR A C 1
ATOM 1394 O O . THR A 1 204 ? 8.008 -10.084 30.023 1.00 35.52 651 THR A O 1
ATOM 1398 N N . THR A 1 205 ? 9.715 -11.100 28.959 1.00 30.22 652 THR A N 1
ATOM 1399 C CA . THR A 1 205 ? 10.155 -9.909 28.243 1.00 28.92 652 THR A CA 1
ATOM 1400 C C . THR A 1 205 ? 8.993 -9.300 27.448 1.00 22.13 652 THR A C 1
ATOM 1401 O O . THR A 1 205 ? 8.226 -10.005 26.787 1.00 25.08 652 THR A O 1
ATOM 1405 N N . ASN A 1 206 ? 8.840 -7.991 27.649 1.00 20.67 653 ASN A N 1
ATOM 1406 C CA . ASN A 1 206 ? 7.835 -7.161 27.020 1.00 19.62 653 ASN A CA 1
ATOM 1407 C C . ASN A 1 206 ? 6.431 -7.461 27.512 1.00 20.85 653 ASN A C 1
ATOM 1408 O O . ASN A 1 206 ? 5.459 -6.981 26.915 1.00 20.88 653 ASN A O 1
ATOM 1413 N N . GLY A 1 207 ? 6.310 -8.114 28.686 1.00 20.68 654 GLY A N 1
ATOM 1414 C CA . GLY A 1 207 ? 5.010 -8.368 29.267 1.00 21.43 654 GLY A CA 1
ATOM 1415 C C . GLY A 1 207 ? 4.345 -7.149 29.905 1.00 18.94 654 GLY A C 1
ATOM 1416 O O . GLY A 1 207 ? 3.154 -7.231 30.216 1.00 20.83 654 GLY A O 1
ATOM 1417 N N . ARG A 1 208 ? 5.074 -6.032 30.083 1.00 18.01 655 ARG A N 1
ATOM 1418 C CA . ARG A 1 208 ? 4.475 -4.817 30.636 1.00 19.60 655 ARG A CA 1
ATOM 1419 C C . ARG A 1 208 ? 4.068 -3.774 29.584 1.00 19.67 655 ARG A C 1
ATOM 1420 O O . ARG A 1 208 ? 3.722 -2.623 29.913 1.00 19.17 655 ARG A O 1
ATOM 1428 N N . LEU A 1 209 ? 4.030 -4.172 28.312 1.00 19.01 656 LEU A N 1
ATOM 1429 C CA . LEU A 1 209 ? 3.696 -3.231 27.244 1.00 20.32 656 LEU A CA 1
ATOM 1430 C C . LEU A 1 209 ? 2.227 -3.359 26.848 1.00 18.72 656 LEU A C 1
ATOM 1431 O O . LEU A 1 209 ? 1.761 -4.464 26.552 1.00 19.94 656 LEU A O 1
ATOM 1436 N N . PRO A 1 210 ? 1.446 -2.255 26.825 1.00 16.87 657 PRO A N 1
ATOM 1437 C CA . PRO A 1 210 ? 0.060 -2.320 26.385 1.00 17.02 657 PRO A CA 1
ATOM 1438 C C . PRO A 1 210 ? -0.054 -2.879 24.977 1.00 18.15 657 PRO A C 1
ATOM 1439 O O . PRO A 1 210 ? 0.509 -2.322 24.043 1.00 17.29 657 PRO A O 1
ATOM 1443 N N . VAL A 1 211 ? -0.787 -3.994 24.853 1.00 18.22 658 VAL A N 1
ATOM 1444 C CA . VAL A 1 211 ? -0.749 -4.792 23.637 1.00 17.72 658 VAL A CA 1
ATOM 1445 C C . VAL A 1 211 ? -1.354 -4.077 22.425 1.00 17.13 658 VAL A C 1
ATOM 1446 O O . VAL A 1 211 ? -0.858 -4.287 21.314 1.00 17.33 658 VAL A O 1
ATOM 1450 N N . LYS A 1 212 ? -2.283 -3.139 22.620 1.00 17.55 659 LYS A N 1
ATOM 1451 C CA . LYS A 1 212 ? -2.866 -2.448 21.458 1.00 16.23 659 LYS A CA 1
ATOM 1452 C C . LYS A 1 212 ? -1.916 -1.454 20.781 1.00 16.31 659 LYS A C 1
ATOM 1453 O O . LYS A 1 212 ? -2.191 -1.000 19.653 1.00 17.65 659 LYS A O 1
ATOM 1459 N N . TRP A 1 213 ? -0.777 -1.138 21.410 1.00 15.70 660 TRP A N 1
ATOM 1460 C CA . TRP A 1 213 ? 0.209 -0.226 20.845 1.00 17.12 660 TRP A CA 1
ATOM 1461 C C . TRP A 1 213 ? 1.470 -0.967 20.403 1.00 16.30 660 TRP A C 1
ATOM 1462 O O . TRP A 1 213 ? 2.453 -0.324 20.024 1.00 18.27 660 TRP A O 1
ATOM 1473 N N . MET A 1 214 ? 1.473 -2.281 20.589 1.00 18.50 661 MET A N 1
ATOM 1474 C CA . MET A 1 214 ? 2.698 -3.064 20.606 1.00 19.10 661 MET A CA 1
ATOM 1475 C C . MET A 1 214 ? 2.922 -3.825 19.287 1.00 19.77 661 MET A C 1
ATOM 1476 O O . MET A 1 214 ? 2.038 -4.499 18.797 1.00 19.09 661 MET A O 1
ATOM 1481 N N . ALA A 1 215 ? 4.131 -3.701 18.726 1.00 19.49 662 ALA A N 1
ATOM 1482 C CA . ALA A 1 215 ? 4.547 -4.503 17.582 1.00 20.47 662 ALA A CA 1
ATOM 1483 C C . ALA A 1 215 ? 4.449 -5.994 17.923 1.00 23.21 662 ALA A C 1
ATOM 1484 O O . ALA A 1 215 ? 4.911 -6.447 18.983 1.00 20.44 662 ALA A O 1
ATOM 1486 N N . PRO A 1 216 ? 3.843 -6.830 17.059 1.00 22.42 663 PRO A N 1
ATOM 1487 C CA . PRO A 1 216 ? 3.669 -8.243 17.371 1.00 23.72 663 PRO A CA 1
ATOM 1488 C C . PRO A 1 216 ? 4.944 -8.977 17.794 1.00 22.75 663 PRO A C 1
ATOM 1489 O O . PRO A 1 216 ? 4.873 -9.833 18.669 1.00 23.09 663 PRO A O 1
ATOM 1493 N N . GLU A 1 217 ? 6.090 -8.605 17.222 1.00 22.12 664 GLU A N 1
ATOM 1494 C CA . GLU A 1 217 ? 7.353 -9.283 17.478 1.00 23.49 664 GLU A CA 1
ATOM 1495 C C . GLU A 1 217 ? 7.754 -9.134 18.953 1.00 25.07 664 GLU A C 1
ATOM 1496 O O . GLU A 1 217 ? 8.420 -10.031 19.484 1.00 20.72 664 GLU A O 1
ATOM 1502 N N . ALA A 1 218 ? 7.363 -8.014 19.604 1.00 20.99 665 ALA A N 1
ATOM 1503 C CA . ALA A 1 218 ? 7.681 -7.812 21.014 1.00 20.75 665 ALA A CA 1
ATOM 1504 C C . ALA A 1 218 ? 7.212 -8.987 21.861 1.00 21.38 665 ALA A C 1
ATOM 1505 O O . ALA A 1 218 ? 7.941 -9.403 22.770 1.00 23.03 665 ALA A O 1
ATOM 1507 N N . LEU A 1 219 ? 5.981 -9.494 21.623 1.00 24.00 666 LEU A N 1
ATOM 1508 C CA . LEU A 1 219 ? 5.525 -10.634 22.410 1.00 26.98 666 LEU A CA 1
ATOM 1509 C C . LEU A 1 219 ? 5.841 -11.957 21.718 1.00 31.30 666 LEU A C 1
ATOM 1510 O O . LEU A 1 219 ? 6.218 -12.912 22.388 1.00 29.10 666 LEU A O 1
ATOM 1515 N N . PHE A 1 220 ? 5.631 -12.050 20.399 1.00 26.39 667 PHE A N 1
ATOM 1516 C CA . PHE A 1 220 ? 5.787 -13.347 19.738 1.00 30.00 667 PHE A CA 1
ATOM 1517 C C . PHE A 1 220 ? 7.257 -13.773 19.702 1.00 32.31 667 PHE A C 1
ATOM 1518 O O . PHE A 1 220 ? 7.552 -14.966 19.823 1.00 32.97 667 PHE A O 1
ATOM 1526 N N . ASP A 1 221 ? 8.194 -12.821 19.615 1.00 30.64 668 ASP A N 1
ATOM 1527 C CA . ASP A 1 221 ? 9.607 -13.166 19.514 1.00 30.99 668 ASP A CA 1
ATOM 1528 C C . ASP A 1 221 ? 10.426 -12.677 20.716 1.00 33.25 668 ASP A C 1
ATOM 1529 O O . ASP A 1 221 ? 11.621 -12.958 20.784 1.00 31.73 668 ASP A O 1
ATOM 1534 N N . ARG A 1 222 ? 9.811 -11.900 21.625 1.00 30.70 669 ARG A N 1
ATOM 1535 C CA . ARG A 1 222 ? 10.495 -11.313 22.769 1.00 31.91 669 ARG A CA 1
ATOM 1536 C C . ARG A 1 222 ? 11.730 -10.513 22.365 1.00 32.19 669 ARG A C 1
ATOM 1537 O O . ARG A 1 222 ? 12.781 -10.608 22.990 1.00 32.52 669 ARG A O 1
ATOM 1545 N N . VAL A 1 223 ? 11.600 -9.716 21.307 1.00 26.49 670 VAL A N 1
ATOM 1546 C CA . VAL A 1 223 ? 12.615 -8.767 20.924 1.00 26.04 670 VAL A CA 1
ATOM 1547 C C . VAL A 1 223 ? 11.948 -7.391 20.905 1.00 25.54 670 VAL A C 1
ATOM 1548 O O . VAL A 1 223 ? 10.733 -7.299 20.821 1.00 29.06 670 VAL A O 1
ATOM 1552 N N . TYR A 1 224 ? 12.760 -6.351 20.892 1.00 24.45 671 TYR A N 1
ATOM 1553 C CA . TYR A 1 224 ? 12.283 -4.987 20.810 1.00 22.82 671 TYR A CA 1
ATOM 1554 C C . TYR A 1 224 ? 13.368 -4.156 20.162 1.00 24.70 671 TYR A C 1
ATOM 1555 O O . TYR A 1 224 ? 14.460 -4.002 20.729 1.00 25.14 671 TYR A O 1
ATOM 1564 N N . THR A 1 225 ? 13.068 -3.609 18.975 1.00 22.98 672 THR A N 1
ATOM 1565 C CA . THR A 1 225 ? 13.995 -2.701 18.311 1.00 22.73 672 THR A CA 1
ATOM 1566 C C . THR A 1 225 ? 13.353 -1.339 18.046 1.00 23.33 672 THR A C 1
ATOM 1567 O O 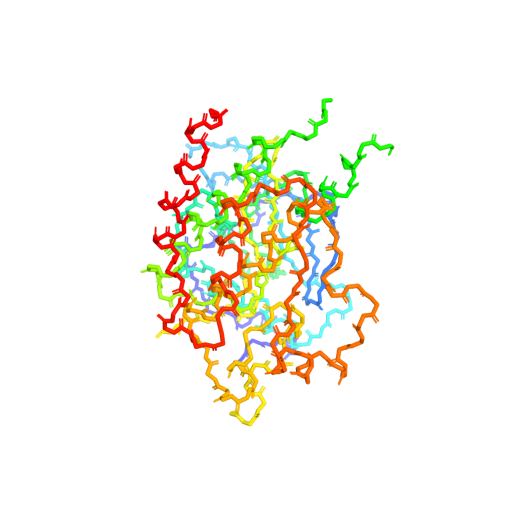. THR A 1 225 ? 12.203 -1.101 18.384 1.00 20.60 672 THR A O 1
ATOM 1571 N N . HIS A 1 226 ? 14.114 -0.401 17.469 1.00 20.91 673 HIS A N 1
ATOM 1572 C CA . HIS A 1 226 ? 13.533 0.878 17.091 1.00 21.92 673 HIS A CA 1
ATOM 1573 C C . HIS A 1 226 ? 12.340 0.685 16.165 1.00 21.14 673 HIS A C 1
ATOM 1574 O O . HIS A 1 226 ? 11.401 1.485 16.221 1.00 19.76 673 HIS A O 1
ATOM 1581 N N . GLN A 1 227 ? 12.368 -0.384 15.364 1.00 21.34 674 GLN A N 1
ATOM 1582 C CA . GLN A 1 227 ? 11.290 -0.651 14.427 1.00 22.57 674 GLN A CA 1
ATOM 1583 C C . GLN A 1 227 ? 10.014 -1.069 15.151 1.00 21.43 674 GLN A C 1
ATOM 1584 O O . GLN A 1 227 ? 8.900 -0.890 14.650 1.00 20.15 674 GLN A O 1
ATOM 1590 N N . SER A 1 228 ? 10.172 -1.597 16.374 1.00 20.59 675 SER A N 1
ATOM 1591 C CA . SER A 1 228 ? 9.013 -1.905 17.205 1.00 19.74 675 SER A CA 1
ATOM 1592 C C . SER A 1 228 ? 8.358 -0.600 17.660 1.00 15.89 675 SER A C 1
ATOM 1593 O O . SER A 1 228 ? 7.139 -0.512 17.699 1.00 16.58 675 SER A O 1
ATOM 1596 N N . ASP A 1 229 ? 9.169 0.396 18.045 1.00 17.84 676 ASP A N 1
ATOM 1597 C CA . ASP A 1 229 ? 8.675 1.713 18.410 1.00 16.77 676 ASP A CA 1
ATOM 1598 C C . ASP A 1 229 ? 7.935 2.334 17.212 1.00 17.02 676 ASP A C 1
ATOM 1599 O O . ASP A 1 229 ? 6.919 3.022 17.369 1.00 15.82 676 ASP A O 1
ATOM 1604 N N . VAL A 1 230 ? 8.424 2.080 15.989 1.00 17.90 677 VAL A N 1
ATOM 1605 C CA . VAL A 1 230 ? 7.708 2.552 14.809 1.00 17.31 677 VAL A CA 1
ATOM 1606 C C . VAL A 1 230 ? 6.272 2.041 14.727 1.00 14.95 677 VAL A C 1
ATOM 1607 O O . VAL A 1 230 ? 5.360 2.838 14.382 1.00 15.50 677 VAL A O 1
ATOM 1611 N N . TRP A 1 231 ? 6.025 0.777 15.057 1.00 16.20 678 TRP A N 1
ATOM 1612 C CA . TRP A 1 231 ? 4.679 0.227 15.100 1.00 16.82 678 TRP A CA 1
ATOM 1613 C C . TRP A 1 231 ? 3.803 1.079 16.032 1.00 16.79 678 TRP A C 1
ATOM 1614 O O . TRP A 1 231 ? 2.692 1.509 15.671 1.00 15.37 678 TRP A O 1
ATOM 1625 N N . SER A 1 232 ? 4.311 1.319 17.253 1.00 16.96 679 SER A N 1
ATOM 1626 C CA . SER A 1 232 ? 3.603 2.133 18.204 1.00 15.54 679 SER A CA 1
ATOM 1627 C C . SER A 1 232 ? 3.322 3.527 17.682 1.00 14.72 679 SER A C 1
ATOM 1628 O O . SER A 1 232 ? 2.238 4.063 17.929 1.00 15.23 679 SER A O 1
ATOM 1631 N N . PHE A 1 233 ? 4.309 4.155 17.012 1.00 15.68 680 PHE A N 1
ATOM 1632 C CA . PHE A 1 233 ? 4.109 5.469 16.425 1.00 16.61 680 PHE A CA 1
ATOM 1633 C C . PHE A 1 233 ? 2.912 5.439 15.465 1.00 15.28 680 PHE A C 1
ATOM 1634 O O . PHE A 1 233 ? 2.140 6.401 15.399 1.00 14.29 680 PHE A O 1
ATOM 1642 N N . GLY A 1 234 ? 2.798 4.377 14.654 1.00 15.74 681 GLY A N 1
ATOM 1643 C CA . GLY A 1 234 ? 1.629 4.158 13.787 1.00 16.76 681 GLY A CA 1
ATOM 1644 C C . GLY A 1 234 ? 0.281 4.236 14.529 1.00 16.05 681 GLY A C 1
ATOM 1645 O O . GLY A 1 234 ? -0.695 4.901 14.119 1.00 17.99 681 GLY A O 1
ATOM 1646 N N . VAL A 1 235 ? 0.235 3.592 15.700 1.00 15.11 682 VAL A N 1
ATOM 1647 C CA . VAL A 1 235 ? -0.938 3.581 16.529 1.00 15.26 682 VAL A CA 1
ATOM 1648 C C . VAL A 1 235 ? -1.157 4.998 17.050 1.00 15.08 682 VAL A C 1
ATOM 1649 O O . VAL A 1 235 ? -2.294 5.487 17.048 1.00 14.75 682 VAL A O 1
ATOM 1653 N N . LEU A 1 236 ? -0.080 5.670 17.493 1.00 15.61 683 LEU A N 1
ATOM 1654 C CA . LEU A 1 236 ? -0.181 7.045 17.929 1.00 16.41 683 LEU A CA 1
ATOM 1655 C C . LEU A 1 236 ? -0.702 7.951 16.818 1.00 16.18 683 LEU A C 1
ATOM 1656 O O . LEU A 1 236 ? -1.508 8.832 17.091 1.00 16.10 683 LEU A O 1
ATOM 1661 N N . LEU A 1 237 ? -0.259 7.712 15.574 1.00 16.69 684 LEU A N 1
ATOM 1662 C CA . LEU A 1 237 ? -0.747 8.533 14.474 1.00 18.35 684 LEU A CA 1
ATOM 1663 C C . LEU A 1 237 ? -2.270 8.392 14.350 1.00 16.13 684 LEU A C 1
ATOM 1664 O O . LEU A 1 237 ? -2.978 9.386 14.133 1.00 18.77 684 LEU A O 1
ATOM 1669 N N . TRP A 1 238 ? -2.789 7.174 14.504 1.00 17.47 685 TRP A N 1
ATOM 1670 C CA . TRP A 1 238 ? -4.205 6.916 14.443 1.00 16.30 685 TRP A CA 1
ATOM 1671 C C . TRP A 1 238 ? -4.912 7.622 15.596 1.00 16.48 685 TRP A C 1
ATOM 1672 O O . TRP A 1 238 ? -5.941 8.238 15.418 1.00 17.08 685 TRP A O 1
ATOM 1683 N N . GLU A 1 239 ? -4.319 7.565 16.799 1.00 16.07 686 GLU A N 1
ATOM 1684 C CA . GLU A 1 239 ? -4.845 8.316 17.910 1.00 17.06 686 GLU A CA 1
ATOM 1685 C C . GLU A 1 239 ? -4.930 9.825 17.609 1.00 16.41 686 GLU A C 1
ATOM 1686 O O . GLU A 1 239 ? -5.933 10.470 17.929 1.00 18.02 686 GLU A O 1
ATOM 1692 N N . ILE A 1 240 ? -3.885 10.408 17.028 1.00 17.31 687 ILE A N 1
ATOM 1693 C CA . ILE A 1 240 ? -3.894 11.833 16.727 1.00 17.34 687 ILE A CA 1
ATOM 16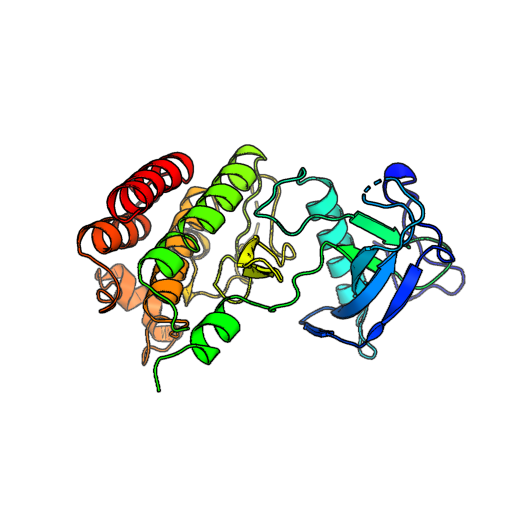94 C C . ILE A 1 240 ? -5.063 12.157 15.787 1.00 20.22 687 ILE A C 1
ATOM 1695 O O . ILE A 1 240 ? -5.820 13.076 16.062 1.00 19.33 687 ILE A O 1
ATOM 1700 N N . PHE A 1 241 ? -5.152 11.446 14.662 1.00 20.07 688 PHE A N 1
ATOM 1701 C CA . PHE A 1 241 ? -6.129 11.799 13.640 1.00 19.55 688 PHE A CA 1
ATOM 1702 C C . PHE A 1 241 ? -7.566 11.432 14.035 1.00 22.93 688 PHE A C 1
ATOM 1703 O O . PHE A 1 241 ? -8.484 11.911 13.385 1.00 25.27 688 PHE A O 1
ATOM 1711 N N . THR A 1 242 ? -7.799 10.593 15.058 1.00 19.31 689 THR A N 1
ATOM 1712 C CA . THR A 1 242 ? -9.130 10.392 15.612 1.00 20.57 689 THR A CA 1
ATOM 1713 C C . THR A 1 242 ? -9.399 11.308 16.798 1.00 20.15 689 THR A C 1
ATOM 1714 O O . THR A 1 242 ? -10.387 11.087 17.511 1.00 21.31 689 THR A O 1
ATOM 1718 N N . LEU A 1 243 ? -8.488 12.267 17.048 1.00 19.73 690 LEU A N 1
ATOM 1719 C CA . LEU A 1 243 ? -8.597 13.203 18.153 1.00 22.95 690 LEU A CA 1
ATOM 1720 C C . LEU A 1 243 ? -8.725 12.418 19.462 1.00 22.53 690 LEU A C 1
ATOM 1721 O O . LEU A 1 243 ? -9.608 12.668 20.269 1.00 23.64 690 LEU A O 1
ATOM 1726 N N . GLY A 1 244 ? -7.857 11.417 19.639 1.00 21.88 691 GLY A N 1
ATOM 1727 C CA . GLY A 1 244 ? -7.768 10.702 20.905 1.00 22.70 691 GLY A CA 1
ATOM 1728 C C . GLY A 1 244 ? -8.697 9.500 20.990 1.00 21.43 691 GLY A C 1
ATOM 1729 O O . GLY A 1 244 ? -9.075 9.077 22.087 1.00 21.73 691 GLY A O 1
ATOM 1730 N N . GLY A 1 245 ? -8.974 8.881 19.839 1.00 21.48 692 GLY A N 1
ATOM 1731 C CA . GLY A 1 245 ? -9.751 7.653 19.801 1.00 23.19 692 GLY A CA 1
ATOM 1732 C C . GLY A 1 245 ? -8.991 6.465 20.398 1.00 21.22 692 GLY A C 1
ATOM 1733 O O . GLY A 1 245 ? -7.767 6.421 20.386 1.00 21.52 692 GLY A O 1
ATOM 1734 N N . SER A 1 246 ? -9.746 5.516 20.948 1.00 22.86 693 SER A N 1
ATOM 1735 C CA . SER A 1 246 ? -9.197 4.319 21.556 1.00 25.63 693 SER A CA 1
ATOM 1736 C C . SER A 1 246 ? -8.941 3.313 20.438 1.00 21.80 693 SER A C 1
ATOM 1737 O O . SER A 1 246 ? -9.848 3.043 19.650 1.00 21.22 693 SER A O 1
ATOM 1740 N N . PRO A 1 247 ? -7.716 2.770 20.303 1.00 21.55 694 PRO A N 1
ATOM 1741 C CA . PRO A 1 247 ? -7.421 1.868 19.198 1.00 20.88 694 PRO A CA 1
ATOM 1742 C C . PRO A 1 247 ? -8.259 0.598 19.184 1.00 20.02 694 PRO A C 1
ATOM 1743 O O . PRO A 1 247 ? -8.639 0.099 20.234 1.00 19.94 694 PRO A O 1
ATOM 1747 N N . TYR A 1 248 ? -8.527 0.084 17.989 1.00 20.27 695 TYR A N 1
ATOM 1748 C CA . TYR A 1 248 ? -9.223 -1.202 17.814 1.00 20.98 695 TYR A CA 1
ATOM 1749 C C . TYR A 1 248 ? -10.526 -1.184 18.598 1.00 23.37 695 TYR A C 1
ATOM 1750 O O . TYR A 1 248 ? -10.755 -2.046 19.448 1.00 24.50 695 TYR A O 1
ATOM 1759 N N . PRO A 1 249 ? -11.417 -0.192 18.376 1.00 25.21 696 PRO A N 1
ATOM 1760 C CA . PRO A 1 249 ? -12.610 -0.068 19.191 1.00 26.72 696 PRO A CA 1
ATOM 1761 C C . PRO A 1 249 ? -13.484 -1.302 19.033 1.00 27.72 696 PRO A C 1
ATOM 1762 O O . PRO A 1 249 ? -13.590 -1.815 17.930 1.00 29.75 696 PRO A O 1
ATOM 1766 N N . GLY A 1 250 ? -14.001 -1.806 20.141 1.00 30.26 697 GLY A N 1
ATOM 1767 C CA . GLY A 1 250 ? -14.860 -2.973 20.107 1.00 33.70 697 GLY A CA 1
ATOM 1768 C C . GLY A 1 250 ? -14.086 -4.278 20.045 1.00 32.99 697 GLY A C 1
ATOM 1769 O O . GLY A 1 250 ? -14.675 -5.364 20.050 1.00 33.82 697 GLY A O 1
ATOM 1770 N N . ILE A 1 251 ? -12.755 -4.221 20.015 1.00 28.89 698 ILE A N 1
ATOM 1771 C CA . ILE A 1 251 ? -12.075 -5.485 19.935 1.00 28.94 698 ILE A CA 1
ATOM 1772 C C . ILE A 1 251 ? -11.278 -5.741 21.222 1.00 29.69 698 ILE A C 1
ATOM 1773 O O . ILE A 1 251 ? -10.442 -4.935 21.673 1.00 26.00 698 ILE A O 1
ATOM 1778 N N . PRO A 1 252 ? -11.576 -6.859 21.911 1.00 28.34 699 PRO A N 1
ATOM 1779 C CA . PRO A 1 252 ? -10.912 -7.147 23.180 1.00 26.74 699 PRO A CA 1
ATOM 1780 C C . PRO A 1 252 ? -9.473 -7.558 22.959 1.00 22.64 699 PRO A C 1
ATOM 1781 O O . PRO A 1 252 ? -9.108 -8.049 21.912 1.00 21.98 699 PRO A O 1
ATOM 1785 N N . VAL A 1 253 ? -8.616 -7.304 23.949 1.00 21.48 700 VAL A N 1
ATOM 1786 C CA . VAL A 1 253 ? -7.204 -7.587 23.769 1.00 21.84 700 VAL A CA 1
ATOM 1787 C C . VAL A 1 253 ? -6.951 -9.078 23.511 1.00 21.55 700 VAL A C 1
ATOM 1788 O O . VAL A 1 253 ? -5.995 -9.429 22.848 1.00 19.99 700 VAL A O 1
ATOM 1792 N N . GLU A 1 254 ? -7.877 -9.941 23.945 1.00 20.97 701 GLU A N 1
ATOM 1793 C CA . GLU A 1 254 ? -7.759 -11.376 23.744 1.00 22.66 701 GLU A CA 1
ATOM 1794 C C . GLU A 1 254 ? -7.947 -11.780 22.277 1.00 23.87 701 GLU A C 1
ATOM 1795 O O . GLU A 1 254 ? -7.509 -12.855 21.914 1.00 26.97 701 GLU A O 1
ATOM 1801 N N . GLU A 1 255 ? -8.609 -10.942 21.480 1.00 25.68 702 GLU A N 1
ATOM 1802 C CA . GLU A 1 255 ? -8.893 -11.223 20.080 1.00 25.06 702 GLU A CA 1
ATOM 1803 C C . GLU A 1 255 ? -7.892 -10.545 19.141 1.00 26.80 702 GLU A C 1
ATOM 1804 O O . GLU A 1 255 ? -7.852 -10.854 17.940 1.00 25.51 702 GLU A O 1
ATOM 1810 N N . LEU A 1 256 ? -7.043 -9.656 19.674 1.00 20.93 703 LEU A N 1
ATOM 1811 C CA . LEU A 1 256 ? -6.310 -8.709 18.848 1.00 22.28 703 LEU A CA 1
ATOM 1812 C C . LEU A 1 256 ? -5.316 -9.393 17.911 1.00 21.32 703 LEU A C 1
ATOM 1813 O O . LEU A 1 256 ? -5.300 -9.119 16.706 1.00 24.40 703 LEU A O 1
ATOM 1818 N N . PHE A 1 257 ? -4.439 -10.245 18.441 1.00 21.88 704 PHE A N 1
ATOM 1819 C CA . PHE A 1 257 ? -3.320 -10.728 17.645 1.00 24.26 704 PHE A CA 1
ATOM 1820 C C . PHE A 1 257 ? -3.813 -11.653 16.535 1.00 23.86 704 PHE A C 1
ATOM 1821 O O . PHE A 1 257 ? -3.202 -11.674 15.458 1.00 25.24 704 PHE A O 1
ATOM 1829 N N . LYS A 1 258 ? -4.918 -12.355 16.784 1.00 26.58 705 LYS A N 1
ATOM 1830 C CA . LYS A 1 258 ? -5.508 -13.210 15.750 1.00 30.39 705 LYS A CA 1
ATOM 1831 C C . LYS A 1 258 ? -5.979 -12.379 14.552 1.00 29.05 705 LYS A C 1
ATOM 1832 O O . LYS A 1 258 ? -5.730 -12.726 13.396 1.00 28.99 705 LYS A O 1
ATOM 1838 N N . LEU A 1 259 ? -6.639 -11.263 14.835 1.00 27.11 706 LEU A N 1
ATOM 1839 C CA . LEU A 1 259 ? -7.099 -10.341 13.815 1.00 25.91 706 LEU A CA 1
ATOM 1840 C C . LEU A 1 259 ? -5.912 -9.744 13.062 1.00 26.74 706 LEU A C 1
ATOM 1841 O O . LEU A 1 259 ? -5.925 -9.751 11.828 1.00 25.73 706 LEU A O 1
ATOM 1846 N N . LEU A 1 260 ? -4.854 -9.331 13.778 1.00 23.08 707 LEU A N 1
ATOM 1847 C CA . LEU A 1 260 ? -3.681 -8.732 13.157 1.00 22.84 707 LEU A CA 1
ATOM 1848 C C . LEU A 1 260 ? -2.959 -9.749 12.272 1.00 26.59 707 LEU A C 1
ATOM 1849 O O . LEU A 1 260 ? -2.509 -9.411 11.180 1.00 24.94 707 LEU A O 1
ATOM 1854 N N . LYS A 1 261 ? -2.804 -10.975 12.749 1.00 28.74 708 LYS A N 1
ATOM 1855 C CA . LYS A 1 261 ? -2.132 -11.995 11.953 1.00 33.08 708 LYS A CA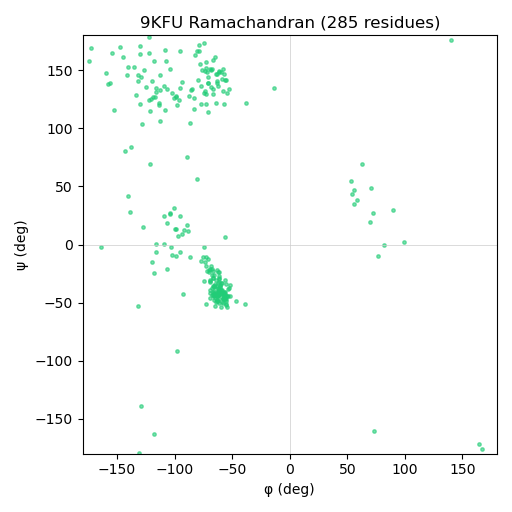 1
ATOM 1856 C C . LYS A 1 261 ? -2.866 -12.253 10.629 1.00 30.23 708 LYS A C 1
ATOM 1857 O O . LYS A 1 261 ? -2.227 -12.464 9.593 1.00 34.95 708 LYS A O 1
ATOM 1863 N N . GLU A 1 262 ? -4.194 -12.208 10.654 1.00 30.14 709 GLU A N 1
ATOM 1864 C CA . GLU A 1 262 ? -5.029 -12.379 9.477 1.00 32.69 709 GLU A CA 1
ATOM 1865 C C . GLU A 1 262 ? -4.993 -11.142 8.578 1.00 37.84 709 GLU A C 1
ATOM 1866 O O . GLU A 1 262 ? -5.661 -11.135 7.542 1.00 36.91 709 GLU A O 1
ATOM 1872 N N . GLY A 1 263 ? -4.266 -10.073 8.997 1.00 32.79 710 GLY A N 1
ATOM 1873 C CA . GLY A 1 263 ? -4.027 -8.918 8.153 1.00 30.92 710 GLY A CA 1
ATOM 1874 C C . GLY A 1 263 ? -4.943 -7.722 8.411 1.00 26.09 710 GLY A C 1
ATOM 1875 O O . GLY A 1 263 ? -4.777 -6.727 7.725 1.00 29.70 710 GLY A O 1
ATOM 1876 N N . HIS A 1 264 ? -5.852 -7.788 9.392 1.00 26.93 711 HIS A N 1
ATOM 1877 C CA . HIS A 1 264 ? -6.678 -6.637 9.759 1.00 28.17 711 HIS A CA 1
ATOM 1878 C C . HIS A 1 264 ? -5.761 -5.518 10.272 1.00 22.96 711 HIS A C 1
ATOM 1879 O O . HIS A 1 264 ? -4.781 -5.781 10.958 1.00 22.58 711 HIS A O 1
ATOM 1886 N N . ARG A 1 265 ? -6.121 -4.296 9.885 1.00 22.56 712 ARG A N 1
ATOM 1887 C CA . ARG A 1 265 ? -5.468 -3.071 10.311 1.00 22.46 712 ARG A CA 1
ATOM 1888 C C . ARG A 1 265 ? -6.579 -2.061 10.538 1.00 25.01 712 ARG A C 1
ATOM 1889 O O . ARG A 1 265 ? -7.657 -2.161 9.937 1.00 24.66 712 ARG A O 1
ATOM 1897 N N . MET A 1 266 ? -6.351 -1.082 11.420 1.00 19.48 713 MET A N 1
ATOM 1898 C CA . MET A 1 266 ? -7.370 -0.082 11.654 1.00 19.34 713 MET A CA 1
ATOM 1899 C C . MET A 1 266 ? -7.661 0.696 10.374 1.00 19.98 713 MET A C 1
ATOM 1900 O O . MET A 1 266 ? -6.753 0.940 9.576 1.00 21.71 713 MET A O 1
ATOM 1905 N N . ASP A 1 267 ? -8.919 1.138 10.266 1.00 22.81 714 ASP A N 1
ATOM 1906 C CA . ASP A 1 267 ? -9.401 1.925 9.132 1.00 25.21 714 ASP A CA 1
ATOM 1907 C C . ASP A 1 267 ? -8.857 3.351 9.181 1.00 24.38 714 ASP A C 1
ATOM 1908 O O . ASP A 1 267 ? -8.397 3.857 10.219 1.00 23.16 714 ASP A O 1
ATOM 1913 N N . LYS A 1 268 ? -8.837 3.987 8.003 1.00 23.13 715 LYS A N 1
ATOM 1914 C CA . LYS A 1 268 ? -8.393 5.372 7.875 1.00 21.15 715 LYS A CA 1
ATOM 1915 C C . LYS A 1 268 ? -9.291 6.334 8.633 1.00 21.87 715 LYS A C 1
ATOM 1916 O O . LYS A 1 268 ? -10.485 6.445 8.353 1.00 22.07 715 LYS A O 1
ATOM 1922 N N . PRO A 1 269 ? -8.762 7.129 9.601 1.00 21.05 716 PRO A N 1
ATOM 1923 C CA . PRO A 1 269 ? -9.536 8.231 10.172 1.00 20.55 716 PRO A CA 1
ATOM 1924 C C . PRO A 1 269 ? -10.009 9.240 9.117 1.00 21.00 716 PRO A C 1
ATOM 1925 O O . PRO A 1 269 ? -9.281 9.524 8.176 1.00 21.12 716 PRO A O 1
ATOM 1929 N N . ALA A 1 270 ? -11.189 9.833 9.332 1.00 26.20 717 ALA A N 1
ATOM 1930 C CA . ALA A 1 270 ? -11.723 10.850 8.430 1.00 23.84 717 ALA A CA 1
ATOM 1931 C C . ALA A 1 270 ? -10.783 12.059 8.319 1.00 24.59 717 ALA A C 1
ATOM 1932 O O . ALA A 1 270 ? -10.634 12.635 7.245 1.00 23.63 717 ALA A O 1
ATOM 1934 N N . ASN A 1 271 ? -10.064 12.416 9.396 1.00 20.27 718 ASN A N 1
ATOM 1935 C CA . ASN A 1 271 ? -9.177 13.561 9.358 1.00 21.45 718 ASN A CA 1
ATOM 1936 C C . ASN A 1 271 ? -7.874 13.266 8.634 1.00 22.61 718 ASN A C 1
ATOM 1937 O O . ASN A 1 271 ? -7.093 14.171 8.401 1.00 23.69 718 ASN A O 1
ATOM 1942 N N . CYS A 1 272 ? -7.581 11.993 8.393 1.00 22.16 719 CYS A N 1
ATOM 1943 C CA . CYS A 1 272 ? -6.368 11.562 7.737 1.00 21.83 719 CYS A CA 1
ATOM 1944 C C . CYS A 1 272 ? -6.556 11.598 6.213 1.00 23.81 719 CYS A C 1
ATOM 1945 O O . CYS A 1 272 ? -7.570 11.098 5.735 1.00 27.50 719 CYS A O 1
ATOM 1948 N N . THR A 1 273 ? -5.585 12.165 5.490 1.00 21.97 720 THR A N 1
ATOM 1949 C CA . THR A 1 273 ? -5.571 12.060 4.033 1.00 24.84 720 THR A CA 1
ATOM 1950 C C . THR A 1 273 ? -4.993 10.706 3.647 1.00 26.11 720 THR A C 1
ATOM 1951 O O . THR A 1 273 ? -4.393 10.003 4.447 1.00 22.49 720 THR A O 1
ATOM 1955 N N . HIS A 1 274 ? -5.171 10.342 2.372 1.00 24.96 721 HIS A N 1
ATOM 1956 C CA . HIS A 1 274 ? -4.616 9.104 1.871 1.00 22.21 721 HIS A CA 1
ATOM 1957 C C . HIS A 1 274 ? -3.105 9.001 2.121 1.00 21.18 721 HIS A C 1
ATOM 1958 O O . HIS A 1 274 ? -2.630 7.936 2.528 1.00 23.20 721 HIS A O 1
ATOM 1965 N N . ASP A 1 275 ? -2.330 10.067 1.872 1.00 20.81 722 ASP A N 1
ATOM 1966 C CA . ASP A 1 275 ? -0.881 10.014 2.007 1.00 26.29 722 ASP A CA 1
ATOM 1967 C C . ASP A 1 275 ? -0.470 9.703 3.458 1.00 26.25 722 ASP A C 1
ATOM 1968 O O . ASP A 1 275 ? 0.440 8.898 3.701 1.00 22.16 722 ASP A O 1
ATOM 1973 N N . LEU A 1 276 ? -1.191 10.305 4.403 1.00 24.05 723 LEU A N 1
ATOM 1974 C CA . LEU A 1 276 ? -0.957 10.029 5.815 1.00 22.16 723 LEU A CA 1
ATOM 1975 C C . LEU A 1 276 ? -1.357 8.605 6.173 1.00 20.59 723 LEU A C 1
ATOM 1976 O O . LEU A 1 276 ? -0.701 7.968 6.980 1.00 20.14 723 LEU A O 1
ATOM 1981 N N . TYR A 1 277 ? -2.441 8.100 5.593 1.00 18.17 724 TYR A N 1
ATOM 1982 C CA . TYR A 1 277 ? -2.872 6.741 5.857 1.00 19.24 724 TYR A CA 1
ATOM 1983 C C . TYR A 1 277 ? -1.855 5.746 5.326 1.00 18.90 724 TYR A C 1
ATOM 1984 O O . TYR A 1 277 ? -1.609 4.732 5.960 1.00 19.01 724 TYR A O 1
ATOM 1993 N N . MET A 1 278 ? -1.229 6.028 4.170 1.00 19.62 725 MET A N 1
ATOM 1994 C CA . MET A 1 278 ? -0.129 5.194 3.683 1.00 21.26 725 MET A CA 1
ATOM 1995 C C . MET A 1 278 ? 1.015 5.085 4.691 1.00 20.71 725 MET A C 1
ATOM 1996 O O . MET A 1 278 ? 1.578 4.002 4.886 1.00 20.91 725 MET A O 1
ATOM 2001 N N . ILE A 1 279 ? 1.370 6.208 5.301 1.00 20.96 726 ILE A N 1
ATOM 2002 C CA . ILE A 1 279 ? 2.448 6.249 6.283 1.00 21.06 726 ILE A CA 1
ATOM 2003 C C . ILE A 1 279 ? 2.051 5.386 7.478 1.00 20.25 726 ILE A C 1
ATOM 2004 O O . ILE A 1 279 ? 2.796 4.510 7.929 1.00 19.42 726 ILE A O 1
ATOM 2009 N N . MET A 1 280 ? 0.829 5.594 7.950 1.00 18.84 727 MET A N 1
ATOM 2010 C CA . MET A 1 280 ? 0.310 4.836 9.080 1.00 19.55 727 MET A CA 1
ATOM 2011 C C . MET A 1 280 ? 0.343 3.318 8.845 1.00 19.64 727 MET A C 1
ATOM 2012 O O . MET A 1 280 ? 0.859 2.538 9.666 1.00 19.62 727 MET A O 1
ATOM 2017 N N . ARG A 1 281 ? -0.107 2.863 7.659 1.00 18.34 728 ARG A N 1
ATOM 2018 C CA . ARG A 1 281 ? -0.148 1.454 7.328 1.00 17.58 728 ARG A CA 1
ATOM 2019 C C . ARG A 1 281 ? 1.253 0.879 7.144 1.00 17.77 728 ARG A C 1
ATOM 2020 O O . ARG A 1 281 ? 1.489 -0.265 7.503 1.00 20.28 728 ARG A O 1
ATOM 2028 N N . GLU A 1 282 ? 2.218 1.670 6.667 1.00 16.87 729 GLU A N 1
ATOM 2029 C CA . GLU A 1 282 ? 3.595 1.199 6.526 1.00 18.60 729 GLU A CA 1
ATOM 2030 C C . GLU A 1 282 ? 4.199 0.907 7.911 1.00 17.06 729 GLU A C 1
ATOM 2031 O O . GLU A 1 282 ? 4.995 -0.018 8.077 1.00 16.94 729 GLU A O 1
ATOM 2037 N N . CYS A 1 283 ? 3.823 1.729 8.888 1.00 17.30 730 CYS A N 1
ATOM 2038 C CA . CYS A 1 283 ? 4.254 1.487 10.255 1.00 17.75 730 CYS A CA 1
ATOM 2039 C C . CYS A 1 283 ? 3.747 0.165 10.814 1.00 19.07 730 CYS A C 1
ATOM 2040 O O . CYS A 1 283 ? 4.326 -0.325 11.784 1.00 18.05 730 CYS A O 1
ATOM 2043 N N . TRP A 1 284 ? 2.648 -0.378 10.277 1.00 18.42 731 TRP A N 1
ATOM 2044 C CA . TRP A 1 284 ? 2.102 -1.644 10.732 1.00 18.46 731 TRP A CA 1
ATOM 2045 C C . TRP A 1 284 ? 2.390 -2.805 9.776 1.00 19.31 731 TRP A C 1
ATOM 2046 O O . TRP A 1 284 ? 1.678 -3.813 9.803 1.00 18.75 731 TRP A O 1
ATOM 2057 N N . HIS A 1 285 ? 3.465 -2.712 9.006 1.00 20.16 732 HIS A N 1
ATOM 2058 C CA . HIS A 1 285 ? 4.048 -3.889 8.367 1.00 20.85 732 HIS A CA 1
ATOM 2059 C C . HIS A 1 285 ? 4.300 -4.968 9.417 1.00 21.55 732 HIS A C 1
ATOM 2060 O O . HIS A 1 285 ? 4.884 -4.701 10.462 1.00 20.07 732 HIS A O 1
ATOM 2067 N N . ALA A 1 286 ? 3.907 -6.202 9.103 1.00 21.37 733 ALA A N 1
ATOM 2068 C CA . ALA A 1 286 ? 4.232 -7.339 9.960 1.00 25.80 733 ALA A CA 1
ATOM 2069 C C . ALA A 1 286 ? 5.742 -7.484 10.143 1.00 25.64 733 ALA A C 1
ATOM 2070 O O . ALA A 1 286 ? 6.235 -7.755 11.239 1.00 23.98 733 ALA A O 1
ATOM 2072 N N . ALA A 1 287 ? 6.489 -7.296 9.040 1.00 26.17 734 ALA A N 1
ATOM 2073 C CA . ALA A 1 287 ? 7.936 -7.410 9.012 1.00 24.76 734 ALA A CA 1
ATOM 2074 C C . ALA A 1 287 ? 8.537 -6.102 9.491 1.00 24.91 734 ALA A C 1
ATOM 2075 O O . ALA A 1 287 ? 8.335 -5.071 8.846 1.00 25.50 734 ALA A O 1
ATOM 2077 N N . PRO A 1 288 ? 9.270 -6.078 10.617 1.00 23.98 735 PRO A N 1
ATOM 2078 C CA . PRO A 1 288 ? 9.836 -4.836 11.120 1.00 25.53 735 PRO A CA 1
ATOM 2079 C C . PRO A 1 288 ? 10.670 -4.088 10.084 1.00 25.01 735 PRO A C 1
ATOM 2080 O O . PRO A 1 288 ? 10.665 -2.858 10.050 1.00 24.62 735 PRO A O 1
ATOM 2084 N N . SER A 1 289 ? 11.428 -4.838 9.278 1.00 23.74 736 SER A N 1
ATOM 2085 C CA . SER A 1 289 ? 12.381 -4.221 8.373 1.00 30.87 736 SER A CA 1
ATOM 2086 C C . SER A 1 289 ? 11.675 -3.500 7.218 1.00 27.71 736 SER A C 1
ATOM 2087 O O . SER A 1 289 ? 12.300 -2.699 6.524 1.00 27.68 736 SER A O 1
ATOM 2090 N N . GLN A 1 290 ? 10.370 -3.732 7.032 1.00 24.73 737 GLN A N 1
ATOM 2091 C CA . GLN A 1 290 ? 9.617 -3.068 5.984 1.00 22.73 737 GLN A CA 1
ATOM 2092 C C . GLN A 1 290 ? 8.902 -1.826 6.496 1.00 22.28 737 GLN A C 1
ATOM 2093 O O . GLN A 1 290 ? 8.317 -1.075 5.725 1.00 21.18 737 GLN A O 1
ATOM 2099 N N . ARG A 1 291 ? 8.938 -1.577 7.816 1.00 21.04 738 ARG A N 1
ATOM 2100 C CA . ARG A 1 291 ? 8.383 -0.352 8.330 1.00 17.77 738 ARG A CA 1
ATOM 2101 C C . ARG A 1 291 ? 9.384 0.746 8.058 1.00 19.31 738 ARG A C 1
ATOM 2102 O O . ARG A 1 291 ? 10.576 0.507 7.993 1.00 20.28 738 ARG A O 1
ATOM 2110 N N . PRO A 1 292 ? 8.952 2.001 7.966 1.00 18.56 739 PRO A N 1
ATOM 2111 C CA . PRO A 1 292 ? 9.898 3.089 7.847 1.00 19.73 739 PRO A CA 1
ATOM 2112 C C . PRO A 1 292 ? 10.703 3.240 9.113 1.00 20.40 739 PRO A C 1
ATOM 2113 O O . PRO A 1 292 ? 10.245 2.778 10.159 1.00 21.07 739 PRO A O 1
ATOM 2117 N N . THR A 1 293 ? 11.854 3.884 8.987 1.00 20.23 740 THR A N 1
ATOM 2118 C CA . THR A 1 293 ? 12.598 4.351 10.143 1.00 22.88 740 THR A CA 1
ATOM 2119 C C . THR A 1 293 ? 12.020 5.683 10.620 1.00 20.82 740 THR A C 1
ATOM 2120 O O . THR A 1 293 ? 11.300 6.380 9.907 1.00 19.33 740 THR A O 1
ATOM 2124 N N . PHE A 1 294 ? 12.348 6.070 11.870 1.00 18.31 741 PHE A N 1
ATOM 2125 C CA . PHE A 1 294 ? 11.933 7.379 12.333 1.00 19.03 741 PHE A CA 1
ATOM 2126 C C . PHE A 1 294 ? 12.515 8.493 11.464 1.00 20.19 741 PHE A C 1
ATOM 2127 O O . PHE A 1 294 ? 11.829 9.479 11.239 1.00 18.65 741 PHE A O 1
ATOM 2135 N N . LYS A 1 295 ? 13.745 8.310 10.955 1.00 21.14 742 LYS A N 1
ATOM 2136 C CA . LYS A 1 295 ? 14.361 9.305 10.087 1.00 22.53 742 LYS A CA 1
ATOM 2137 C C . LYS A 1 295 ? 13.531 9.483 8.816 1.00 19.84 742 LYS A C 1
ATOM 2138 O O . LYS A 1 295 ? 13.206 10.599 8.451 1.00 21.44 742 LYS A O 1
ATOM 2144 N N . GLN A 1 296 ? 13.071 8.373 8.265 1.00 21.42 743 GLN A N 1
ATOM 2145 C CA . GLN A 1 296 ? 12.161 8.387 7.118 1.00 23.67 743 GLN A CA 1
ATOM 2146 C C . GLN A 1 296 ? 10.797 8.976 7.462 1.00 22.00 743 GLN A C 1
ATOM 2147 O O . GLN A 1 296 ? 10.241 9.700 6.678 1.00 20.07 743 GLN A O 1
ATOM 2153 N N . LEU A 1 297 ? 10.222 8.674 8.641 1.00 20.51 744 LEU A N 1
ATOM 2154 C CA . LEU A 1 297 ? 8.969 9.287 9.035 1.00 19.51 744 LEU A CA 1
ATOM 2155 C C . LEU A 1 297 ? 9.056 10.794 9.183 1.00 19.21 744 LEU A C 1
ATOM 2156 O O . LEU A 1 297 ? 8.106 11.512 8.855 1.00 19.44 744 LEU A O 1
ATOM 2161 N N . VAL A 1 298 ? 10.152 11.293 9.757 1.00 18.07 745 VAL A N 1
ATOM 2162 C CA . VAL A 1 298 ? 10.336 12.718 9.891 1.00 18.49 745 VAL A CA 1
ATOM 2163 C C . VAL A 1 298 ? 10.298 13.351 8.485 1.00 20.32 745 VAL A C 1
ATOM 2164 O O . VAL A 1 298 ? 9.569 14.318 8.265 1.00 19.93 745 VAL A O 1
ATOM 2168 N N . GLU A 1 299 ? 11.066 12.778 7.576 1.00 22.56 746 GLU A N 1
ATOM 2169 C CA . GLU A 1 299 ? 11.111 13.254 6.187 1.00 25.55 746 GLU A CA 1
ATOM 2170 C C . GLU A 1 299 ? 9.698 13.276 5.583 1.00 23.63 746 GLU A C 1
ATOM 2171 O O . GLU A 1 299 ? 9.298 14.273 4.989 1.00 24.55 746 GLU A O 1
ATOM 2177 N N . ASP A 1 300 ? 8.959 12.153 5.674 1.00 22.32 747 ASP A N 1
ATOM 2178 C CA . ASP A 1 300 ? 7.605 12.050 5.119 1.00 23.02 747 ASP A CA 1
ATOM 2179 C C . ASP A 1 300 ? 6.681 13.112 5.711 1.00 26.13 747 ASP A C 1
ATOM 2180 O O . ASP A 1 300 ? 5.900 13.777 5.023 1.00 23.56 747 ASP A O 1
ATOM 2185 N N . LEU A 1 301 ? 6.701 13.265 7.048 1.00 22.76 748 LEU A N 1
ATOM 2186 C CA . LEU A 1 301 ? 5.765 14.166 7.688 1.00 19.82 748 LEU A CA 1
ATOM 2187 C C . LEU A 1 301 ? 6.177 15.621 7.459 1.00 22.80 748 LEU A C 1
ATOM 2188 O O . LEU A 1 301 ? 5.333 16.512 7.435 1.00 24.41 748 LEU A O 1
ATOM 2193 N N . ASP A 1 302 ? 7.493 15.866 7.355 1.00 25.22 749 ASP A N 1
ATOM 2194 C CA . ASP A 1 302 ? 7.997 17.189 7.016 1.00 27.28 749 ASP A CA 1
ATOM 2195 C C . ASP A 1 302 ? 7.388 17.633 5.685 1.00 26.36 749 ASP A C 1
ATOM 2196 O O . ASP A 1 302 ? 6.941 18.771 5.579 1.00 27.45 749 ASP A O 1
ATOM 2201 N N . ARG A 1 303 ? 7.316 16.690 4.743 1.00 28.67 750 ARG A N 1
ATOM 2202 C CA . ARG A 1 303 ? 6.786 16.932 3.395 1.00 31.17 750 ARG A CA 1
ATOM 2203 C C . ARG A 1 303 ? 5.309 17.297 3.473 1.00 32.60 750 ARG A C 1
ATOM 2204 O O . ARG A 1 303 ? 4.882 18.323 2.927 1.00 32.79 750 ARG A O 1
ATOM 2212 N N . VAL A 1 304 ? 4.533 16.482 4.210 1.00 25.64 751 VAL A N 1
ATOM 2213 C CA . VAL A 1 304 ? 3.125 16.763 4.415 1.00 26.31 751 VAL A CA 1
ATOM 2214 C C . VAL A 1 304 ? 2.945 18.146 5.036 1.00 29.31 751 VAL A C 1
ATOM 2215 O O . VAL A 1 304 ? 2.081 18.904 4.599 1.00 28.04 751 VAL A O 1
ATOM 2219 N N . LEU A 1 305 ? 3.730 18.474 6.077 1.00 26.49 752 LEU A N 1
ATOM 2220 C CA . LEU A 1 305 ? 3.553 19.688 6.853 1.00 29.44 752 LEU A CA 1
ATOM 2221 C C . LEU A 1 305 ? 3.841 20.898 5.969 1.00 34.06 752 LEU A C 1
ATOM 2222 O O . LEU A 1 305 ? 3.134 21.895 6.074 1.00 31.92 752 LEU A O 1
ATOM 2227 N N . THR A 1 306 ? 4.874 20.791 5.119 1.00 33.74 753 THR A N 1
ATOM 2228 C CA . THR A 1 306 ? 5.260 21.884 4.227 1.00 39.24 753 THR A CA 1
ATOM 2229 C C . THR A 1 306 ? 4.155 22.142 3.204 1.00 36.89 753 THR A C 1
ATOM 2230 O O . THR A 1 306 ? 3.797 23.300 2.975 1.00 37.83 753 THR A O 1
ATOM 2234 N N . VAL A 1 307 ? 3.631 21.094 2.562 1.00 34.70 754 VAL A N 1
ATOM 2235 C CA . VAL A 1 307 ? 2.619 21.331 1.538 1.00 39.97 754 VAL A CA 1
ATOM 2236 C C . VAL A 1 307 ? 1.392 21.961 2.204 1.00 45.17 754 VAL A C 1
ATOM 2237 O O . VAL A 1 307 ? 0.815 22.908 1.672 1.00 41.06 754 VAL A O 1
ATOM 2241 N N . THR A 1 308 ? 0.967 21.449 3.369 1.00 38.62 755 THR A N 1
ATOM 2242 C CA . THR A 1 308 ? -0.232 22.001 3.991 1.00 41.38 755 THR A CA 1
ATOM 2243 C C . THR A 1 308 ? 0.051 23.395 4.550 1.00 41.88 755 THR A C 1
ATOM 2244 O O . THR A 1 308 ? -0.890 24.133 4.824 1.00 46.22 755 THR A O 1
ATOM 2248 N N . SER A 1 309 ? 1.336 23.672 4.820 1.00 43.36 756 SER A N 1
ATOM 2249 C CA . SER A 1 309 ? 1.879 24.891 5.409 1.00 53.46 756 SER A CA 1
ATOM 2250 C C . SER A 1 309 ? 1.658 24.896 6.928 1.00 58.72 756 SER A C 1
ATOM 2251 O O . SER A 1 309 ? 2.410 24.142 7.617 1.00 53.52 756 SER A O 1
#

Nearest PDB structures (foldseek):
  4v04-assembly2_B  TM=9.180E-01  e=2.168E-42  Homo sapiens
  4rwl-assembly2_B  TM=9.197E-01  e=5.269E-42  Homo sapiens
  4nka-assembly1_B  TM=9.180E-01  e=1.116E-40  Homo sapiens
  5b7v-assembly2_B  TM=9.229E-01  e=1.149E-39  Homo sapiens
  8xlo-assembly2_B  TM=9.088E-01  e=9.203E-40  Homo sapiens

Foldseek 3Di:
DWFPPDPPFTDDDDDPVFAADPVQKAWDAWDAADDLWTKTWIWGAQQVHDRDTDIWIKTFGDPPHDRVSVVLVVVLLVVLVLQDDDQQAWGWRHWHRGDDTTITTTHDAVQAFQLVNLVVQDPCVGQALLLLLVLLLLNLVQLLSCVVSQKDQLADASNQWGQHPVGRTHGHDSSPMDRPCLCQSVPHDQLLFQPCCNVVVDDHSLRVLSSSLVRSQCSLQSNDDPPPPDDPVCPVVCVVVPDDDDDRPSDDPLRVVLSVQSNDNDSVSRDGSVVVSVSSVVVSVVVD

B-factor: mean 29.73, std 14.11, range [14.29, 140.52]

Radius of gyration: 19.75 Å; Cα contacts (8 Å, |Δi|>4): 507; chains: 1; bounding box: 46×49×58 Å

GO terms:
  GO:0017134 fibroblast growth factor binding (F, IPI)
  GO:0008284 positive regulation of cell population proliferation (P, IGI)
  GO:0008543 fibroblast growth factor receptor signaling pathway (P, IGI)
  GO:0004713 protein tyrosine kinase activity (F, IDA)
  GO:0005886 plasma membrane (C, IDA)
  GO:0017134 fibroblast growth factor binding (F, IDA)
  GO:0008543 fibroblast growth factor receptor signaling pathway (P, IDA)
  GO:0001958 endochondral ossification (P, TAS)
  GO:0002062 chondrocyte differentiation (P, TAS)
  GO:0035988 chondrocyte proliferation (P, TAS)
  GO:0005925 focal adhesion (C, TAS)
  GO:0051897 positive regulation of phosphatidylinositol 3-kinase/protein kinase B signal transduction (P, TAS)
  GO:0060349 bone morphogenesis (P, TAS)
  GO:0003416 endochondral bone growth (P, TAS)
  GO:0005007 fibroblast growth factor receptor activity (F, IMP)
  GO:0042531 positive regulation of tyrosine phosphorylation of STAT protein (P, IMP)
  GO:0043410 positive regulation of MAPK cascade (P, IMP)
  GO:0010518 positive regulation of phospholipase activity (P, IMP)
  GO:0051897 positive regulation of phosphatidylinositol 3-kinase/protein kinase B signal transduction (P, IMP)
  GO:0007259 cell surface receptor signaling pathway via JAK-STAT (P, IMP)

InterPro domains:
  IPR000719 Protein kinase domain [PS50011] (472-761)
  IPR001245 Serine-threonine/tyrosine-protein kinase, catalytic domain [PF07714] (472-748)
  IPR001245 Serine-threonine/tyrosine-protein kinase, catalytic domain [PR00109] (555-568)
  IPR001245 Serine-threonine/tyrosine-protein kinase, catalytic domain [PR00109] (607-625)
  IPR001245 Serine-threonine/tyrosine-protein kinase, catalytic domain [PR00109] (656-666)
  IPR001245 Serine-threonine/tyrosine-protein kinase, catalytic domain [PR00109] (675-697)
  IPR001245 Serine-threonine/tyrosine-protein kinase, catalytic domain [PR00109] (719-741)
  IPR003598 Immunoglobulin subtype 2 [SM00408] (52-116)
  IPR003598 Immunoglobulin subtype 2 [SM00408] (167-235)
  IPR003598 Immunoglobulin subtype 2 [SM00408] (266-346)
  IPR003599 Immunoglobulin domain subtype [SM00409] (46-126)
  IPR003599 Immunoglobulin domain subtype [SM00409] (161-246)
  IPR003599 Immunoglobulin domain subtype [SM00409] (260-357)
  IPR007110 Immunoglobulin-like domain [PS50835] (39-110)
  IPR007110 Immunoglobulin-like domain [PS50835] (151-244)
  IPR007110 Immunoglobulin-like domain [PS50835] (253-355)
  IPR008266 Tyrosine-protein kinase, active site [PS00109] (613-625)
  IPR011009 Protein kinase-like domain superfamily [SSF56112] (463-748)
  IPR013098 Immunoglobulin I-set [PF07679] (166-245)
  IPR013783 Immunoglobulin-like fold [G3DSA:2.60.40.10] (43-130)

Solvent-accessible surface area: 14478 Å² total; per-residue (Å²): 104,30,48,84,90,56,162,90,118,60,122,26,113,71,31,111,173,65,58,8,65,69,96,95,18,90,73,44,132,104,76,41,126,40,91,35,0,51,41,10,38,2,86,0,60,27,50,107,124,71,85,146,63,47,50,0,8,0,33,22,35,30,159,102,34,74,67,120,14,13,46,40,0,18,63,13,5,77,22,11,37,129,12,30,130,46,140,9,1,7,5,4,15,0,1,0,9,75,67,20,85,12,32,2,0,20,30,56,11,42,70,30,33,0,65,114,12,0,93,82,88,83,110,160,213,125,26,59,57,102,55,3,0,30,5,0,36,30,0,0,102,0,1,49,43,0,21,73,78,125,2,6,0,25,20,0,0,0,76,7,0,45,0,19,113,123,70,24,3,21,0,3,80,2,26,33,2,107,100,90,163,112,102,52,7,54,170,9,49,33,36,36,5,0,28,15,0,42,140,94,98,72,24,66,43,32,0,0,0,1,2,0,0,0,0,0,23,0,0,1,32,16,0,8,60,3,3,93,85,29,69,81,148,84,1,34,136,58,8,189,118,47,78,34,6,119,88,10,106,64,3,62,125,65,0,31,106,18,0,101,73,0,2,59,75,40,44,104,111,7,17,56,5,143,86,0,14,102,31,0,65,140,11,32,95,116,56,87

Sequence (288 aa):
GPTLANVSELELPADPKWELSRARLTLGKPLGEGAFGQVVMAEAIGIDRAAKPVTVAVKMLKDDATDKDLSDLVSEMEMMKMIGKHKNIINLLGACTQGGPLYVLVEYAAKGNLREFLRARRPPQQLTFKDLVSCCAYQVARGMEYLASQKCIHRDLAARNVLVTEDNVMKIADFGLARDVNTTTNGRLPVKWMAPEALFDRVYTHQSDVWSFGVLLWEIFTLGGSPYPGIPVEELFKLLKEGHRMDKPANCTHDLYMIMRECWHAAPSQRPTFKQLVEDLDRVLTVTS

Organism: Homo sapiens (NCBI:txid9606)

Secondary structure (DSSP, 8-state):
---S--SS-------TTTB--GGGEEEEEEEEE-SS-EEEEEEEES----SSEEEEEEEE--TT--HHHHHHHHHHHHHHHTSPP-TTB--EEEEE-SSSS-EEEEE--TT-BHHHHHHHTS---PPPHHHHHHHHHHHHHHHHHHHHTTEE-S--SGGGEEE-TT--EEE--GGG-EE--TTTTTTS-GGGS-HHHHHT----HHHHHHHHHHHHHHHHTTSPPSSTT--HHHHHHHHHTT--PPPPTTS-HHHHHHHHHHT-SSGGGSPPHHHHHHHHHHHHHHH-